Protein 3OIG (pdb70)

Sequence (260 aa):
MNFSLEGRNIVVMGVANKRSIAWGIARSLHEAGARLIFTYAGERLEKSVHELAGTLDRNDSIILPCDVTNDAEIETCFASIKEQVGVIHGIAHCIAFANKEELVGEYLNTNRDGFLLAHNISSYSLTAVVKAARPMMTEGGSIVTLTYLGGELVMPNYNVMGVAKASLDASVKYLAADLGKENIRVNSISAGPIRTLSAKGISDFNSILKDIEERAPLRRTTTPEEVGDTAAFLFSDMSRGITGENLHVDSGFHITARLE

CATH classification: 3.40.50.720

Structure (mmCIF, N/CA/C/O backbone):
data_3OIG
#
_entry.id   3OIG
#
_cell.length_a   69.126
_cell.length_b   80.004
_cell.length_c   88.077
_cell.angle_alpha   90.00
_cell.angle_beta   90.00
_cell.angle_gamma   90.00
#
_symmetry.space_group_name_H-M   'I 2 2 2'
#
loop_
_entity.id
_entity.type
_entity.pdbx_description
1 polymer 'Enoyl-[acyl-carrier-protein] reductase [NADH]'
2 non-polymer NICOTINAMIDE-ADENINE-DINUCLEOTIDE
3 non-polymer (2E)-N-[(1,2-dimethyl-1H-indol-3-yl)methyl]-N-methyl-3-(7-oxo-5,6,7,8-tetrahydro-1,8-naphthyridin-3-yl)prop-2-enamide
4 water water
#
loop_
_atom_site.group_PDB
_atom_site.id
_atom_site.type_symbol
_atom_site.label_atom_id
_atom_site.label_alt_id
_atom_site.label_comp_id
_atom_site.label_asym_id
_atom_site.label_entity_id
_atom_site.label_seq_id
_atom_site.pdbx_PDB_ins_code
_atom_site.Cartn_x
_atom_site.Cartn_y
_atom_site.Cartn_z
_atom_site.occupancy
_atom_site.B_iso_or_equiv
_atom_site.auth_seq_id
_atom_site.auth_comp_id
_atom_site.auth_asym_id
_atom_site.auth_atom_id
_atom_site.pdbx_PDB_model_num
ATOM 1 N N . MET A 1 1 ? 36.471 -29.664 118.478 1.00 23.00 1 MET A N 1
ATOM 2 C CA . MET A 1 1 ? 35.193 -30.458 118.148 1.00 20.60 1 MET A CA 1
ATOM 3 C C . MET A 1 1 ? 35.426 -31.893 118.583 1.00 18.06 1 MET A C 1
ATOM 4 O O . MET A 1 1 ? 36.579 -32.327 118.841 1.00 19.47 1 MET A O 1
ATOM 9 N N . ASN A 1 2 ? 34.323 -32.630 118.650 1.00 16.86 2 ASN A N 1
ATOM 10 C CA . ASN A 1 2 ? 34.321 -33.971 119.099 1.00 16.22 2 ASN A CA 1
ATOM 11 C C . ASN A 1 2 ? 33.258 -34.811 118.367 1.00 11.64 2 ASN A C 1
ATOM 12 O O . ASN A 1 2 ? 32.505 -34.289 117.522 1.00 12.35 2 ASN A O 1
ATOM 17 N N . PHE A 1 3 ? 33.296 -36.107 118.634 1.00 13.11 3 PHE A N 1
ATOM 18 C CA . PHE A 1 3 ? 32.418 -37.050 117.950 1.00 14.05 3 PHE A CA 1
ATOM 19 C C . PHE A 1 3 ? 31.042 -37.179 118.631 1.00 13.80 3 PHE A C 1
ATOM 20 O O . PHE A 1 3 ? 30.137 -37.923 118.110 1.00 14.37 3 PHE A O 1
ATOM 28 N N . SER A 1 4 ? 30.845 -36.555 119.763 1.00 10.91 4 SER A N 1
ATOM 29 C CA . SER A 1 4 ? 29.621 -36.778 120.499 1.00 10.58 4 SER A CA 1
ATOM 30 C C . SER A 1 4 ? 28.429 -36.225 119.727 1.00 9.77 4 SER A C 1
ATOM 31 O O . SER A 1 4 ? 28.423 -35.127 119.152 1.00 9.74 4 SER A O 1
ATOM 34 N N . LEU A 1 5 ? 27.344 -36.968 119.872 1.00 8.79 5 LEU A N 1
ATOM 35 C CA . LEU A 1 5 ? 26.023 -36.557 119.373 1.00 8.16 5 LEU A CA 1
ATOM 36 C C . LEU A 1 5 ? 25.051 -36.285 120.536 1.00 7.41 5 LEU A C 1
ATOM 37 O O . LEU A 1 5 ? 23.846 -36.128 120.285 1.00 7.90 5 LEU A O 1
ATOM 42 N N . GLU A 1 6 ? 25.588 -36.147 121.767 1.00 8.76 6 GLU A N 1
ATOM 43 C CA . GLU A 1 6 ? 24.719 -35.704 122.887 1.00 10.18 6 GLU A CA 1
ATOM 44 C C . GLU A 1 6 ? 24.047 -34.365 122.520 1.00 9.70 6 GLU A C 1
ATOM 45 O O . GLU A 1 6 ? 24.711 -33.436 122.049 1.00 10.64 6 GLU A O 1
ATOM 51 N N . GLY A 1 7 ? 22.754 -34.253 122.732 1.00 8.71 7 GLY A N 1
ATOM 52 C CA . GLY A 1 7 ? 21.995 -32.990 122.496 1.00 10.34 7 GLY A CA 1
ATOM 53 C C . GLY A 1 7 ? 21.621 -32.893 121.035 1.00 9.23 7 GLY A C 1
ATOM 54 O O . GLY A 1 7 ? 21.006 -31.935 120.671 1.00 12.40 7 GLY A O 1
ATOM 55 N N . ARG A 1 8 ? 21.899 -33.935 120.187 1.00 8.08 8 ARG A N 1
ATOM 56 C CA . ARG A 1 8 ? 21.489 -33.894 118.760 1.00 8.29 8 ARG A CA 1
ATOM 57 C C . ARG A 1 8 ? 20.259 -34.777 118.597 1.00 6.78 8 ARG A C 1
ATOM 58 O O . ARG A 1 8 ? 20.298 -35.942 118.961 1.00 8.76 8 ARG A O 1
ATOM 66 N N . ASN A 1 9 ? 19.211 -34.230 117.966 1.00 6.22 9 ASN A N 1
ATOM 67 C CA . ASN A 1 9 ? 18.008 -35.007 117.627 1.00 6.72 9 ASN A CA 1
ATOM 68 C C . ASN A 1 9 ? 18.160 -35.443 116.180 1.00 5.99 9 ASN A C 1
ATOM 69 O O . ASN A 1 9 ? 18.242 -34.573 115.288 1.00 6.86 9 ASN A O 1
ATOM 74 N N . ILE A 1 10 ? 18.162 -36.753 115.937 1.00 5.04 10 ILE A N 1
ATOM 75 C CA . ILE A 1 10 ? 18.411 -37.269 114.557 1.00 5.38 10 ILE A CA 1
ATOM 76 C C . ILE A 1 10 ? 17.256 -38.150 114.176 1.00 4.75 10 ILE A C 1
ATOM 77 O O . ILE A 1 10 ? 16.923 -39.116 114.937 1.00 5.99 10 ILE A O 1
ATOM 82 N N . VAL A 1 11 ? 16.686 -37.921 113.024 1.00 4.72 11 VAL A N 1
ATOM 83 C CA . VAL A 1 11 ? 15.608 -38.714 112.484 1.00 5.25 11 VAL A CA 1
ATOM 84 C C . VAL A 1 11 ? 16.181 -39.859 111.689 1.00 5.11 11 VAL A C 1
ATOM 85 O O . VAL A 1 11 ? 16.936 -39.600 110.716 1.00 6.67 11 VAL A O 1
ATOM 89 N N . VAL A 1 12 ? 15.845 -41.074 112.019 1.00 4.90 12 VAL A N 1
ATOM 90 C CA . VAL A 1 12 ? 16.357 -42.241 111.268 1.00 4.62 12 VAL A CA 1
ATOM 91 C C . VAL A 1 12 ? 15.158 -42.832 110.561 1.00 4.67 12 VAL A C 1
ATOM 92 O O . VAL A 1 12 ? 14.209 -43.362 111.195 1.00 5.16 12 VAL A O 1
ATOM 96 N N . MET A 1 13 ? 15.171 -42.801 109.256 1.00 4.52 13 MET A N 1
ATOM 97 C CA . MET A 1 13 ? 14.056 -43.192 108.380 1.00 4.08 13 MET A CA 1
ATOM 98 C C . MET A 1 13 ? 14.410 -44.499 107.745 1.00 4.86 13 MET A C 1
ATOM 99 O O . MET A 1 13 ? 15.424 -44.549 106.977 1.00 6.62 13 MET A O 1
ATOM 104 N N . GLY A 1 14 ? 13.595 -45.552 107.917 1.00 5.31 14 GLY A N 1
ATOM 105 C CA . GLY A 1 14 ? 13.815 -46.802 107.215 1.00 6.25 14 GLY A CA 1
ATOM 106 C C . GLY A 1 14 ? 14.250 -48.000 108.013 1.00 4.92 14 GLY A C 1
ATOM 107 O O . GLY A 1 14 ? 14.617 -49.025 107.373 1.00 6.24 14 GLY A O 1
ATOM 108 N N . VAL A 1 15 ? 14.128 -48.027 109.351 1.00 5.45 15 VAL A N 1
ATOM 109 C CA . VAL A 1 15 ? 14.244 -49.305 110.031 1.00 6.07 15 VAL A CA 1
ATOM 110 C C . VAL A 1 15 ? 13.037 -50.158 109.665 1.00 6.24 15 VAL A C 1
ATOM 111 O O . VAL A 1 15 ? 11.897 -49.683 109.764 1.00 7.68 15 VAL A O 1
ATOM 115 N N . ALA A 1 16 ? 13.305 -51.391 109.275 1.00 7.64 16 ALA A N 1
ATOM 116 C CA . ALA A 1 16 ? 12.210 -52.407 109.059 1.00 6.73 16 ALA A CA 1
ATOM 117 C C . ALA A 1 16 ? 12.465 -53.546 110.019 1.00 7.00 16 ALA A C 1
ATOM 118 O O . ALA A 1 16 ? 11.470 -54.090 110.567 1.00 9.14 16 ALA A O 1
ATOM 120 N N . ASN A 1 17 ? 13.676 -54.039 110.197 1.00 6.87 17 ASN A N 1
ATOM 121 C CA . ASN A 1 17 ? 13.938 -55.124 111.195 1.00 8.14 17 ASN A CA 1
ATOM 122 C C . ASN A 1 17 ? 15.351 -54.978 111.652 1.00 8.01 17 ASN A C 1
ATOM 123 O O . ASN A 1 17 ? 16.053 -53.997 111.278 1.00 7.25 17 ASN A O 1
ATOM 128 N N . LYS A 1 18 ? 15.856 -55.926 112.409 1.00 7.78 18 LYS A N 1
ATOM 129 C CA . LYS A 1 18 ? 17.176 -55.716 112.989 1.00 7.73 18 LYS A CA 1
ATOM 130 C C . LYS A 1 18 ? 18.318 -55.869 111.897 1.00 6.73 18 LYS A C 1
ATOM 131 O O . LYS A 1 18 ? 19.480 -55.598 112.242 1.00 7.84 18 LYS A O 1
ATOM 137 N N . ARG A 1 19 ? 17.977 -56.339 110.721 1.00 6.69 19 ARG A N 1
ATOM 138 C CA . ARG A 1 19 ? 18.995 -56.427 109.654 1.00 7.33 19 ARG A CA 1
ATOM 139 C C . ARG A 1 19 ? 19.048 -55.124 108.867 1.00 7.47 19 ARG A C 1
ATOM 140 O O . ARG A 1 19 ? 20.034 -54.988 108.060 1.00 7.85 19 ARG A O 1
ATOM 148 N N . SER A 1 20 ? 18.127 -54.203 109.024 1.00 8.55 20 SER A N 1
ATOM 149 C CA . SER A 1 20 ? 18.136 -52.948 108.251 1.00 6.32 20 SER A CA 1
ATOM 150 C C . SER A 1 20 ? 19.406 -52.201 108.473 1.00 5.39 20 SER A C 1
ATOM 151 O O . SER A 1 20 ? 19.890 -52.039 109.585 1.00 5.83 20 SER A O 1
ATOM 154 N N . ILE A 1 21 ? 19.922 -51.609 107.374 1.00 5.20 21 ILE A N 1
ATOM 155 C CA . ILE A 1 21 ? 21.073 -50.732 107.555 1.00 5.80 21 ILE A CA 1
ATOM 156 C C . ILE A 1 21 ? 20.733 -49.581 108.505 1.00 5.70 21 ILE A C 1
ATOM 157 O O . ILE A 1 21 ? 21.593 -49.157 109.313 1.00 5.57 21 ILE A O 1
ATOM 162 N N . ALA A 1 22 ? 19.496 -49.061 108.424 1.00 5.32 22 ALA A N 1
ATOM 163 C CA . ALA A 1 22 ? 19.087 -48.006 109.329 1.00 6.25 22 ALA A CA 1
ATOM 164 C C . ALA A 1 22 ? 19.196 -48.394 110.808 1.00 5.57 22 ALA A C 1
ATOM 165 O O . ALA A 1 22 ? 19.381 -47.538 111.636 1.00 5.05 22 ALA A O 1
ATOM 167 N N . TRP A 1 23 ? 19.031 -49.689 111.114 1.00 4.80 23 TRP A N 1
ATOM 168 C CA . TRP A 1 23 ? 19.176 -50.145 112.507 1.00 5.73 23 TRP A CA 1
ATOM 169 C C . TRP A 1 23 ? 20.650 -50.127 112.917 1.00 5.20 23 TRP A C 1
ATOM 170 O O . TRP A 1 23 ? 20.977 -49.757 114.063 1.00 5.91 23 TRP A O 1
ATOM 181 N N . GLY A 1 24 ? 21.573 -50.423 112.008 1.00 5.68 24 GLY A N 1
ATOM 182 C CA . GLY A 1 24 ? 23.016 -50.270 112.284 1.00 6.40 24 GLY A CA 1
ATOM 183 C C . GLY A 1 24 ? 23.328 -48.787 112.578 1.00 5.92 24 GLY A C 1
ATOM 184 O O . GLY A 1 24 ? 24.031 -48.461 113.506 1.00 5.93 24 GLY A O 1
ATOM 185 N N . ILE A 1 25 ? 22.771 -47.900 111.724 1.00 5.53 25 ILE A N 1
ATOM 186 C CA . ILE A 1 25 ? 22.961 -46.459 111.948 1.00 5.44 25 ILE A CA 1
ATOM 187 C C . ILE A 1 25 ? 22.375 -46.042 113.285 1.00 5.06 25 ILE A C 1
ATOM 188 O O . ILE A 1 25 ? 23.067 -45.368 114.062 1.00 5.68 25 ILE A O 1
ATOM 193 N N . ALA A 1 26 ? 21.140 -46.455 113.579 1.00 5.58 26 ALA A N 1
ATOM 194 C CA . ALA A 1 26 ? 20.534 -46.016 114.876 1.00 5.31 26 ALA A CA 1
ATOM 195 C C . ALA A 1 26 ? 21.376 -46.467 116.018 1.00 4.54 26 ALA A C 1
ATOM 196 O O . ALA A 1 26 ? 21.581 -45.671 116.972 1.00 5.84 26 ALA A O 1
ATOM 198 N N . ARG A 1 27 ? 21.898 -47.696 116.044 1.00 5.45 27 ARG A N 1
ATOM 199 C CA . ARG A 1 27 ? 22.719 -48.120 117.134 1.00 5.58 27 ARG A CA 1
ATOM 200 C C . ARG A 1 27 ? 23.928 -47.273 117.315 1.00 5.75 27 ARG A C 1
ATOM 201 O O . ARG A 1 27 ? 24.287 -46.923 118.439 1.00 7.10 27 ARG A O 1
ATOM 209 N N . SER A 1 28 ? 24.665 -46.990 116.219 1.00 5.66 28 S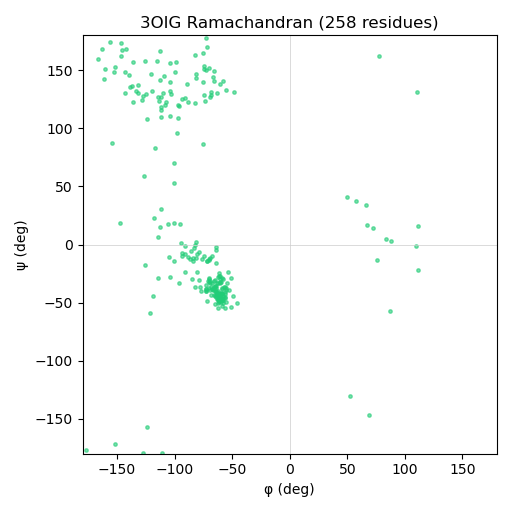ER A N 1
ATOM 210 C CA . SER A 1 28 ? 25.842 -46.176 116.333 1.00 6.22 28 SER A CA 1
ATOM 211 C C . SER A 1 28 ? 25.514 -44.786 116.823 1.00 6.03 28 SER A C 1
ATOM 212 O O . SER A 1 28 ? 26.239 -44.193 117.638 1.00 6.48 28 SER A O 1
ATOM 215 N N . LEU A 1 29 ? 24.447 -44.180 116.298 1.00 5.51 29 LEU A N 1
ATOM 216 C CA . LEU A 1 29 ? 24.105 -42.834 116.739 1.00 5.27 29 LEU A CA 1
ATOM 217 C C . LEU A 1 29 ? 23.677 -42.795 118.178 1.00 6.21 29 LEU A C 1
ATOM 218 O O . LEU A 1 29 ? 24.086 -41.850 118.911 1.00 6.68 29 LEU A O 1
ATOM 223 N N . HIS A 1 30 ? 22.922 -43.808 118.624 1.00 7.61 30 HIS A N 1
ATOM 224 C CA . HIS A 1 30 ? 22.515 -43.832 120.029 1.00 7.74 30 HIS A CA 1
ATOM 225 C C . HIS A 1 30 ? 23.762 -43.974 120.880 1.00 8.22 30 HIS A C 1
ATOM 226 O O . HIS A 1 30 ? 23.868 -43.327 121.970 1.00 8.19 30 HIS A O 1
ATOM 233 N N . GLU A 1 31 ? 24.746 -44.784 120.525 1.00 8.35 31 GLU A N 1
ATOM 234 C CA . GLU A 1 31 ? 25.929 -44.984 121.320 1.00 9.13 31 GLU A CA 1
ATOM 235 C C . GLU A 1 31 ? 26.708 -43.706 121.386 1.00 9.59 31 GLU A C 1
ATOM 236 O O . GLU A 1 31 ? 27.307 -43.427 122.454 1.00 12.07 31 GLU A O 1
ATOM 242 N N . ALA A 1 32 ? 26.655 -42.872 120.388 1.00 8.46 32 ALA A N 1
ATOM 243 C CA . ALA A 1 32 ? 27.316 -41.580 120.378 1.00 8.98 32 ALA A CA 1
ATOM 244 C C . ALA A 1 32 ? 26.573 -40.544 121.152 1.00 7.66 32 ALA A C 1
ATOM 245 O O . ALA A 1 32 ? 27.100 -39.397 121.308 1.00 8.82 32 ALA A O 1
ATOM 247 N N . GLY A 1 33 ? 25.364 -40.839 121.639 1.00 8.77 33 GLY A N 1
ATOM 248 C CA . GLY A 1 33 ? 24.605 -39.907 122.503 1.00 8.26 33 GLY A CA 1
ATOM 249 C C . GLY A 1 33 ? 23.381 -39.286 121.835 1.00 8.94 33 GLY A C 1
ATOM 250 O O . GLY A 1 33 ? 22.694 -38.485 122.480 1.00 8.28 33 GLY A O 1
ATOM 251 N N . ALA A 1 34 ? 23.084 -39.569 120.554 1.00 7.02 34 ALA A N 1
ATOM 252 C CA . ALA A 1 34 ? 21.965 -38.853 119.885 1.00 7.39 34 ALA A CA 1
ATOM 253 C C . ALA A 1 34 ? 20.659 -39.314 120.487 1.00 7.31 34 ALA A C 1
ATOM 254 O O . ALA A 1 34 ? 20.508 -40.461 120.902 1.00 8.88 34 ALA A O 1
ATOM 256 N N . ARG A 1 35 ? 19.680 -38.401 120.439 1.00 6.84 35 ARG A N 1
ATOM 257 C CA . ARG A 1 35 ? 18.262 -38.766 120.641 1.00 7.23 35 ARG A CA 1
ATOM 258 C C . ARG A 1 35 ? 17.642 -39.082 119.308 1.00 6.93 35 ARG A C 1
ATOM 259 O O . ARG A 1 35 ? 17.758 -38.263 118.352 1.00 7.59 35 ARG A O 1
ATOM 267 N N . LEU A 1 36 ? 17.037 -40.238 119.166 1.00 6.12 36 LEU A N 1
ATOM 268 C CA . LEU A 1 36 ? 16.551 -40.688 117.890 1.00 6.59 36 LEU A CA 1
ATOM 269 C C . LEU A 1 36 ? 15.046 -40.587 117.697 1.00 6.37 36 LEU A C 1
ATOM 270 O O . LEU A 1 36 ? 14.234 -40.901 118.629 1.00 7.51 36 LEU A O 1
ATOM 275 N N . ILE A 1 37 ? 14.658 -40.185 116.512 1.00 5.39 37 ILE A N 1
ATOM 276 C CA . ILE A 1 37 ? 13.299 -40.253 116.037 1.00 6.36 37 ILE A CA 1
ATOM 277 C C . ILE A 1 37 ? 13.231 -41.266 114.931 1.00 6.16 37 ILE A C 1
ATOM 278 O O . ILE A 1 37 ? 13.854 -41.001 113.861 1.00 7.29 37 ILE A O 1
ATOM 283 N N . PHE A 1 38 ? 12.628 -42.363 115.145 1.00 5.42 38 PHE A N 1
ATOM 284 C CA . PHE A 1 38 ? 12.499 -43.399 114.086 1.00 5.90 38 PHE A CA 1
ATOM 285 C C . PHE A 1 38 ? 11.233 -43.165 113.275 1.00 6.03 38 PHE A C 1
ATOM 286 O O . PHE A 1 38 ? 10.146 -43.009 113.900 1.00 6.90 38 PHE A O 1
ATOM 294 N N . THR A 1 39 ? 11.335 -43.319 111.962 1.00 5.00 39 THR A N 1
ATOM 295 C CA . THR A 1 39 ? 10.123 -43.332 111.138 1.00 6.06 39 THR A CA 1
ATOM 296 C C . THR A 1 39 ? 10.014 -44.609 110.406 1.00 6.23 39 THR A C 1
ATOM 297 O O . THR A 1 39 ? 11.049 -45.201 109.990 1.00 7.29 39 THR A O 1
ATOM 301 N N . TYR A 1 40 ? 8.800 -45.052 110.207 1.00 6.95 40 TYR A N 1
ATOM 302 C CA . TYR A 1 40 ? 8.540 -46.383 109.575 1.00 7.50 40 TYR A CA 1
ATOM 303 C C . TYR A 1 40 ? 7.451 -46.278 108.558 1.00 7.35 40 TYR A C 1
ATOM 304 O O . TYR A 1 40 ? 6.606 -45.358 108.596 1.00 7.95 40 TYR A O 1
ATOM 313 N N . ALA A 1 41 ? 7.437 -47.230 107.618 1.00 9.28 41 ALA A N 1
ATOM 314 C CA . ALA A 1 41 ? 6.354 -47.184 106.597 1.00 10.04 41 ALA A CA 1
ATOM 315 C C . ALA A 1 41 ? 5.428 -48.400 106.844 1.00 13.72 41 ALA A C 1
ATOM 316 O O . ALA A 1 41 ? 5.870 -49.549 106.702 1.00 18.23 41 ALA A O 1
ATOM 318 N N . GLY A 1 42 ? 4.231 -48.197 107.139 1.00 14.03 42 GLY A N 1
ATOM 319 C CA . GLY A 1 42 ? 3.280 -49.279 107.073 1.00 14.33 42 GLY A CA 1
ATOM 320 C C . GLY A 1 42 ? 2.968 -49.526 108.514 1.00 13.34 42 GLY A C 1
ATOM 321 O O . GLY A 1 42 ? 3.851 -49.735 109.401 1.00 11.62 42 GLY A O 1
ATOM 322 N N . GLU A 1 43 ? 1.670 -49.607 108.783 1.00 13.19 43 GLU A N 1
ATOM 323 C CA . GLU A 1 43 ? 1.259 -49.850 110.149 1.00 13.17 43 GLU A CA 1
ATOM 324 C C . GLU A 1 43 ? 1.789 -51.173 110.712 1.00 13.07 43 GLU A C 1
ATOM 325 O O . GLU A 1 43 ? 2.013 -51.192 111.960 1.00 14.65 43 GLU A O 1
ATOM 331 N N . ARG A 1 44 ? 2.055 -52.169 109.923 1.00 15.03 44 ARG A N 1
ATOM 332 C CA . ARG A 1 44 ? 2.589 -53.389 110.530 1.00 17.13 44 ARG A CA 1
ATOM 333 C C . ARG A 1 44 ? 3.965 -53.308 111.014 1.00 16.27 44 ARG A C 1
ATOM 334 O O . ARG A 1 44 ? 4.420 -54.234 111.691 1.00 18.44 44 ARG A O 1
ATOM 342 N N . LEU A 1 45 ? 4.686 -52.279 110.618 1.00 11.75 45 LEU A N 1
ATOM 343 C CA . LEU A 1 45 ? 6.053 -52.104 111.195 1.00 11.78 45 LEU A CA 1
ATOM 344 C C . LEU A 1 45 ? 6.075 -51.360 112.466 1.00 11.61 45 LEU A C 1
ATOM 345 O O . LEU A 1 45 ? 7.125 -51.317 113.104 1.00 12.48 45 LEU A O 1
ATOM 350 N N . GLU A 1 46 ? 4.996 -50.700 112.863 1.00 10.35 46 GLU A N 1
ATOM 351 C CA . GLU A 1 46 ? 5.008 -49.900 114.057 1.00 12.10 46 GLU A CA 1
ATOM 352 C C . GLU A 1 46 ? 5.534 -50.599 115.316 1.00 11.95 46 GLU A C 1
ATOM 353 O O . GLU A 1 46 ? 6.435 -50.163 116.027 1.00 11.82 46 GLU A O 1
ATOM 359 N N . LYS A 1 47 ? 4.938 -51.748 115.618 1.00 12.51 47 LYS A N 1
ATOM 360 C CA . LYS A 1 47 ? 5.348 -52.489 116.818 1.00 12.65 47 LYS A CA 1
ATOM 361 C C . LYS A 1 47 ? 6.729 -53.045 116.750 1.00 13.11 47 LYS A C 1
ATOM 362 O O . LYS A 1 47 ? 7.398 -52.970 117.796 1.00 13.49 47 LYS A O 1
ATOM 368 N N . SER A 1 48 ? 7.158 -53.420 115.619 1.00 13.31 48 SER A N 1
ATOM 369 C CA . SER A 1 48 ? 8.526 -53.908 115.290 1.00 15.50 48 SER A CA 1
ATOM 370 C C . SER A 1 48 ? 9.556 -52.908 115.665 1.00 14.71 48 SER A C 1
ATOM 371 O O . SER A 1 48 ? 10.539 -53.179 116.372 1.00 12.43 48 SER A O 1
ATOM 374 N N . VAL A 1 49 ? 9.359 -51.717 115.151 1.00 12.38 49 VAL A N 1
ATOM 375 C CA . VAL A 1 49 ? 10.312 -50.675 115.308 1.00 10.70 49 VAL A CA 1
ATOM 376 C C . VAL A 1 49 ? 10.270 -50.188 116.730 1.00 9.38 49 VAL A C 1
ATOM 377 O O . VAL A 1 49 ? 11.305 -49.897 117.306 1.00 10.15 49 VAL A O 1
ATOM 381 N N . HIS A 1 50 ? 9.058 -50.063 117.371 1.00 9.36 50 HIS A N 1
ATOM 382 C CA . HIS A 1 50 ? 8.989 -49.703 118.753 1.00 11.26 50 HIS A CA 1
ATOM 383 C C . HIS A 1 50 ? 9.789 -50.675 119.575 1.00 10.81 50 HIS A C 1
ATOM 384 O O . HIS A 1 50 ? 10.559 -50.312 120.515 1.00 12.02 50 HIS A O 1
ATOM 391 N N . GLU A 1 51 ? 9.639 -51.999 119.345 1.00 10.91 51 GLU A N 1
ATOM 392 C CA . GLU A 1 51 ? 10.345 -52.971 120.133 1.00 9.96 51 GLU A CA 1
ATOM 393 C C . GLU A 1 51 ? 11.892 -52.843 119.981 1.00 9.34 51 GLU A C 1
ATOM 394 O O . GLU A 1 51 ? 12.664 -52.929 120.941 1.00 10.47 51 GLU A O 1
ATOM 400 N N . LEU A 1 52 ? 12.330 -52.737 118.710 1.00 9.37 52 LEU A N 1
ATOM 401 C CA . LEU A 1 52 ? 13.808 -52.595 118.488 1.00 9.50 52 LEU A CA 1
ATOM 402 C C . LEU A 1 52 ? 14.356 -51.363 119.172 1.00 7.77 52 LEU A C 1
ATOM 403 O O . LEU A 1 52 ? 15.295 -51.469 119.891 1.00 9.09 52 LEU A O 1
ATOM 408 N N . ALA A 1 53 ? 13.612 -50.270 119.079 1.00 8.98 53 ALA A N 1
ATOM 409 C CA . ALA A 1 53 ? 14.064 -49.021 119.760 1.00 10.58 53 ALA A CA 1
ATOM 410 C C . ALA A 1 53 ? 14.121 -49.219 121.255 1.00 13.07 53 ALA A C 1
ATOM 411 O O . ALA A 1 53 ? 14.947 -48.632 122.000 1.00 12.67 53 ALA A O 1
ATOM 413 N N . GLY A 1 54 ? 13.231 -50.040 121.787 1.00 11.55 54 GLY A N 1
ATOM 414 C CA . GLY A 1 54 ? 13.176 -50.298 123.206 1.00 13.97 54 GLY A CA 1
ATOM 415 C C . GLY A 1 54 ? 14.358 -51.083 123.696 1.00 12.85 54 GLY A C 1
ATOM 416 O O . GLY A 1 54 ? 14.576 -51.154 124.952 1.00 16.49 54 GLY A O 1
ATOM 417 N N . THR A 1 55 ? 15.194 -51.666 122.818 1.00 11.24 55 THR A N 1
ATOM 418 C CA . THR A 1 55 ? 16.411 -52.347 123.246 1.00 12.55 55 THR A CA 1
ATOM 419 C C . THR A 1 55 ? 17.535 -51.331 123.490 1.00 12.00 55 THR A C 1
ATOM 420 O O . THR A 1 55 ? 18.622 -51.720 123.953 1.00 13.83 55 THR A O 1
ATOM 424 N N . LEU A 1 56 ? 17.374 -50.085 123.086 1.00 12.00 56 LEU A N 1
ATOM 425 C CA . LEU A 1 56 ? 18.394 -49.079 123.325 1.00 12.49 56 LEU A CA 1
ATOM 426 C C . LEU A 1 56 ? 18.384 -48.657 124.782 1.00 18.75 56 LEU A C 1
ATOM 427 O O . LEU A 1 56 ? 17.377 -48.701 125.471 1.00 20.62 56 LEU A O 1
ATOM 432 N N . ASP A 1 57 ? 19.549 -48.209 125.218 1.00 22.38 57 ASP A N 1
ATOM 433 C CA . ASP A 1 57 ? 19.765 -48.168 126.643 1.00 27.77 57 ASP A CA 1
ATOM 434 C C . ASP A 1 57 ? 19.188 -46.906 127.210 1.00 26.76 57 ASP A C 1
ATOM 435 O O . ASP A 1 57 ? 19.103 -46.779 128.420 1.00 29.27 57 ASP A O 1
ATOM 440 N N . ARG A 1 58 ? 18.850 -45.912 126.367 1.00 24.67 58 ARG A N 1
ATOM 441 C CA . ARG A 1 58 ? 17.979 -44.830 126.884 1.00 23.81 58 ARG A CA 1
ATOM 442 C C . ARG A 1 58 ? 16.616 -44.942 126.260 1.00 25.68 58 ARG A C 1
ATOM 443 O O . ARG A 1 58 ? 16.520 -45.251 125.055 1.00 25.36 58 ARG A O 1
ATOM 451 N N . ASN A 1 59 ? 15.597 -44.601 127.035 1.00 25.88 59 ASN A N 1
ATOM 452 C CA . ASN A 1 59 ? 14.222 -44.765 126.562 1.00 27.23 59 ASN A CA 1
ATOM 453 C C . ASN A 1 59 ? 13.672 -43.410 126.093 1.00 26.65 59 ASN A C 1
ATOM 454 O O . ASN A 1 59 ? 12.635 -42.897 126.531 1.00 27.28 59 ASN A O 1
ATOM 459 N N . ASP A 1 60 ? 14.435 -42.777 125.195 1.00 21.17 60 ASP A N 1
ATOM 460 C CA . ASP A 1 60 ? 14.094 -41.406 124.833 1.00 19.81 60 ASP A CA 1
ATOM 461 C C . ASP A 1 60 ? 13.668 -41.304 123.355 1.00 14.27 60 ASP A C 1
ATOM 462 O O . ASP A 1 60 ? 13.489 -40.214 122.826 1.00 15.59 60 ASP A O 1
ATOM 467 N N . SER A 1 61 ? 13.560 -42.444 122.735 1.00 11.92 61 SER A N 1
ATOM 468 C CA . SER A 1 61 ? 13.247 -42.460 121.285 1.00 9.55 61 SER A CA 1
ATOM 469 C C . SER A 1 61 ? 11.868 -42.107 121.016 1.00 9.44 61 SER A C 1
ATOM 470 O O . SER A 1 61 ? 10.932 -42.366 121.848 1.00 11.20 61 SER A O 1
ATOM 473 N N . ILE A 1 62 ? 11.582 -41.514 119.866 1.00 8.33 62 ILE A N 1
ATOM 474 C CA . ILE A 1 62 ? 10.236 -41.228 119.344 1.00 7.33 62 ILE A CA 1
ATOM 475 C C . ILE A 1 62 ? 10.055 -42.088 118.144 1.00 7.20 62 ILE A C 1
ATOM 476 O O . ILE A 1 62 ? 11.013 -42.240 117.351 1.00 7.71 62 ILE A O 1
ATOM 481 N N . ILE A 1 63 ? 8.869 -42.648 117.927 1.00 7.38 63 ILE A N 1
ATOM 482 C CA . ILE A 1 63 ? 8.638 -43.522 116.786 1.00 8.65 63 ILE A CA 1
ATOM 483 C C . ILE A 1 63 ? 7.414 -43.040 116.044 1.00 8.27 63 ILE A C 1
ATOM 484 O O . ILE A 1 63 ? 6.314 -42.973 116.667 1.00 11.26 63 ILE A O 1
ATOM 489 N N . LEU A 1 64 ? 7.456 -42.756 114.788 1.00 6.87 64 LEU A N 1
ATOM 490 C CA . LEU A 1 64 ? 6.356 -42.076 114.035 1.00 7.06 64 LEU A CA 1
ATOM 491 C C . LEU A 1 64 ? 6.217 -42.711 112.678 1.00 6.83 64 LEU A C 1
ATOM 492 O O . LEU A 1 64 ? 7.239 -43.098 112.032 1.00 6.66 64 LEU A O 1
ATOM 497 N N . PRO A 1 65 ? 5.000 -42.808 112.125 1.00 6.77 65 PRO A N 1
ATOM 498 C CA . PRO A 1 65 ? 4.834 -43.271 110.738 1.00 7.60 65 PRO A CA 1
ATOM 499 C C . PRO A 1 65 ? 5.217 -42.213 109.717 1.00 7.55 65 PRO A C 1
ATOM 500 O O . PRO A 1 65 ? 4.896 -41.050 109.897 1.00 7.50 65 PRO A O 1
ATOM 504 N N . CYS A 1 66 ? 5.891 -42.661 108.643 1.00 6.50 66 CYS A N 1
ATOM 505 C CA . CYS A 1 66 ? 6.172 -41.728 107.525 1.00 7.10 66 CYS A CA 1
ATOM 506 C C . CYS A 1 66 ? 6.337 -42.475 106.261 1.00 6.70 66 CYS A C 1
ATOM 507 O O . CYS A 1 66 ? 7.462 -42.793 105.825 1.00 8.69 66 CYS A O 1
ATOM 510 N N . ASP A 1 67 ? 5.257 -42.737 105.543 1.00 7.39 67 ASP A N 1
ATOM 511 C CA . ASP A 1 67 ? 5.311 -43.171 104.200 1.00 6.48 67 ASP A CA 1
ATOM 512 C C . ASP A 1 67 ? 5.657 -42.057 103.291 1.00 7.23 67 ASP A C 1
ATOM 513 O O . ASP A 1 67 ? 5.157 -40.971 103.451 1.00 12.23 67 ASP A O 1
ATOM 518 N N . VAL A 1 68 ? 6.621 -42.197 102.438 1.00 8.36 68 VAL A N 1
ATOM 519 C CA . VAL A 1 68 ? 7.088 -41.087 101.568 1.00 8.35 68 VAL A CA 1
ATOM 520 C C . VAL A 1 68 ? 6.460 -41.119 100.247 1.00 8.35 68 VAL A C 1
ATOM 521 O O . VAL A 1 68 ? 6.960 -40.332 99.382 1.00 13.89 68 VAL A O 1
ATOM 525 N N . THR A 1 69 ? 5.388 -41.760 99.928 1.00 9.31 69 THR A N 1
ATOM 526 C CA . THR A 1 69 ? 4.724 -41.848 98.600 1.00 11.77 69 THR A CA 1
ATOM 527 C C . THR A 1 69 ? 4.224 -40.520 98.019 1.00 14.20 69 THR A C 1
ATOM 528 O O . THR A 1 69 ? 4.432 -40.137 96.873 1.00 15.88 69 THR A O 1
ATOM 532 N N . ASN A 1 70 ? 3.511 -39.823 98.851 1.00 10.91 70 ASN A N 1
ATOM 533 C CA . ASN A 1 70 ? 3.305 -38.377 98.599 1.00 13.50 70 ASN A CA 1
ATOM 534 C C . ASN A 1 70 ? 3.755 -37.519 99.805 1.00 12.10 70 ASN A C 1
ATOM 535 O O . ASN A 1 70 ? 4.505 -38.024 100.630 1.00 13.18 70 ASN A O 1
ATOM 540 N N . ASP A 1 71 ? 3.242 -36.290 99.976 1.00 13.89 71 ASP A N 1
ATOM 541 C CA . ASP A 1 71 ? 3.689 -35.350 101.032 1.00 10.98 71 ASP A CA 1
ATOM 542 C C . ASP A 1 71 ? 2.939 -35.370 102.279 1.00 10.77 71 ASP A C 1
ATOM 543 O O . ASP A 1 71 ? 3.341 -34.674 103.248 1.00 8.79 71 ASP A O 1
ATOM 548 N N . ALA A 1 72 ? 1.840 -36.122 102.284 1.00 12.45 72 ALA A N 1
ATOM 549 C CA . ALA A 1 72 ? 0.897 -35.923 103.382 1.00 11.58 72 ALA A CA 1
ATOM 550 C C . ALA A 1 72 ? 1.361 -36.447 104.806 1.00 8.43 72 ALA A C 1
ATOM 551 O O . ALA A 1 72 ? 1.373 -35.689 105.750 1.00 11.66 72 ALA A O 1
ATOM 553 N N . GLU A 1 73 ? 1.799 -37.616 104.746 1.00 12.22 73 GLU A N 1
ATOM 554 C CA . GLU A 1 73 ? 2.358 -38.232 105.969 1.00 10.33 73 GLU A CA 1
ATOM 555 C C . GLU A 1 73 ? 3.629 -37.548 106.353 1.00 8.94 73 GLU A C 1
ATOM 556 O O . GLU A 1 73 ? 3.921 -37.448 107.526 1.00 8.57 73 GLU A O 1
ATOM 562 N N . ILE A 1 74 ? 4.401 -37.147 105.350 1.00 7.54 74 ILE A N 1
ATOM 563 C CA . ILE A 1 74 ? 5.655 -36.397 105.629 1.00 6.17 74 ILE A CA 1
ATOM 564 C C . ILE A 1 74 ? 5.346 -35.193 106.444 1.00 7.22 74 ILE A C 1
ATOM 565 O O . ILE A 1 74 ? 5.966 -34.896 107.481 1.00 6.65 74 ILE A O 1
ATOM 570 N N . GLU A 1 75 ? 4.333 -34.387 106.004 1.00 7.56 75 GLU A N 1
ATOM 571 C CA . GLU A 1 75 ? 3.948 -33.209 106.737 1.00 8.88 75 GLU A CA 1
ATOM 572 C C . GLU A 1 75 ? 3.463 -33.540 108.166 1.00 7.75 75 GLU A C 1
ATOM 573 O O . GLU A 1 75 ? 3.886 -32.867 109.125 1.00 8.30 75 GLU A O 1
ATOM 579 N N . THR A 1 76 ? 2.653 -34.552 108.323 1.00 7.98 76 THR A N 1
ATOM 580 C CA . THR A 1 76 ? 2.125 -34.989 109.649 1.00 7.91 76 THR A CA 1
ATOM 581 C C . THR A 1 76 ? 3.362 -35.321 110.533 1.00 7.78 76 THR A C 1
ATOM 582 O O . THR A 1 76 ? 3.476 -34.877 111.672 1.00 7.94 76 THR A O 1
ATOM 586 N N . CYS A 1 77 ? 4.230 -36.171 110.001 1.00 6.89 77 CYS A N 1
ATOM 587 C CA . CYS A 1 77 ? 5.351 -36.680 110.767 1.00 6.60 77 CYS A CA 1
ATOM 588 C C . CYS A 1 77 ? 6.261 -35.550 111.248 1.00 5.38 77 CYS A C 1
ATOM 589 O O . CYS A 1 77 ? 6.585 -35.446 112.442 1.00 6.87 77 CYS A O 1
ATOM 592 N N . PHE A 1 78 ? 6.629 -34.696 110.354 1.00 6.06 78 PHE A N 1
ATOM 593 C CA . PHE A 1 78 ? 7.577 -33.606 110.692 1.00 7.23 78 PHE A CA 1
ATOM 594 C C . PHE A 1 78 ? 6.888 -32.578 111.604 1.00 8.09 78 PHE A C 1
ATOM 595 O O . PHE A 1 78 ? 7.600 -31.948 112.418 1.00 7.96 78 PHE A O 1
ATOM 603 N N . ALA A 1 79 ? 5.566 -32.408 111.486 1.00 9.29 79 ALA A N 1
ATOM 604 C CA . ALA A 1 79 ? 4.858 -31.543 112.435 1.00 10.92 79 ALA A CA 1
ATOM 605 C C . ALA A 1 79 ? 4.958 -32.142 113.824 1.00 10.85 79 ALA A C 1
ATOM 606 O O . ALA A 1 79 ? 5.161 -31.383 114.801 1.00 11.83 79 ALA A O 1
ATOM 608 N N . SER A 1 80 ? 4.779 -33.425 113.971 1.00 8.28 80 SER A N 1
ATOM 609 C CA . SER A 1 80 ? 4.910 -34.080 115.283 1.00 9.31 80 SER A CA 1
ATOM 610 C C . SER A 1 80 ? 6.327 -33.832 115.805 1.00 9.05 80 SER A C 1
ATOM 611 O O . SER A 1 80 ? 6.525 -33.602 116.974 1.00 11.10 80 SER A O 1
ATOM 614 N N . ILE A 1 81 ? 7.343 -34.063 114.933 1.00 8.06 81 ILE A N 1
ATOM 615 C CA . ILE A 1 81 ? 8.712 -33.907 115.380 1.00 8.56 81 ILE A CA 1
ATOM 616 C C . ILE A 1 81 ? 8.959 -32.456 115.877 1.00 9.04 81 ILE A C 1
ATOM 617 O O . ILE A 1 81 ? 9.588 -32.188 116.937 1.00 9.68 81 ILE A O 1
ATOM 622 N N . LYS A 1 82 ? 8.503 -31.494 115.083 1.00 9.39 82 LYS A N 1
ATOM 623 C CA . LYS A 1 82 ? 8.649 -30.068 115.473 1.00 11.26 82 LYS A CA 1
ATOM 624 C C . LYS A 1 82 ? 8.021 -29.783 116.855 1.00 12.04 82 LYS A C 1
ATOM 625 O O . LYS A 1 82 ? 8.686 -29.124 117.701 1.00 14.37 82 LYS A O 1
ATOM 631 N N . GLU A 1 83 ? 6.847 -30.333 117.129 1.00 11.33 83 GLU A N 1
ATOM 632 C CA . GLU A 1 83 ? 6.213 -30.078 118.421 1.00 15.39 83 GLU A CA 1
ATOM 633 C C . GLU A 1 83 ? 6.943 -30.833 119.535 1.00 14.07 83 GLU A C 1
ATOM 634 O O . GLU A 1 83 ? 7.045 -30.299 120.665 1.00 15.00 83 GLU A O 1
ATOM 640 N N . GLN A 1 84 ? 7.408 -32.058 119.283 1.00 11.97 84 GLN A N 1
ATOM 641 C CA . GLN A 1 84 ? 7.988 -32.897 120.340 1.00 11.43 84 GLN A CA 1
ATOM 642 C C . GLN A 1 84 ? 9.412 -32.522 120.723 1.00 10.49 84 GLN A C 1
ATOM 643 O O . GLN A 1 84 ? 9.801 -32.676 121.862 1.00 11.29 84 GLN A O 1
ATOM 649 N N . VAL A 1 85 ? 10.189 -32.113 119.730 1.00 10.47 85 VAL A N 1
ATOM 650 C CA . VAL A 1 85 ? 11.605 -31.842 119.976 1.00 11.86 85 VAL A CA 1
ATOM 651 C C . VAL A 1 85 ? 12.083 -30.470 119.568 1.00 10.23 85 VAL A C 1
ATOM 652 O O . VAL A 1 85 ? 13.201 -30.060 119.980 1.00 10.87 85 VAL A O 1
ATOM 656 N N . GLY A 1 86 ? 11.343 -29.767 118.727 1.00 9.96 86 GLY A N 1
ATOM 657 C CA . GLY A 1 86 ? 11.712 -28.394 118.399 1.00 11.76 86 GLY A CA 1
ATOM 658 C C . GLY A 1 86 ? 12.701 -28.274 117.238 1.00 12.67 86 GLY A C 1
ATOM 659 O O . GLY A 1 86 ? 12.453 -27.523 116.309 1.00 16.69 86 GLY A O 1
ATOM 660 N N . VAL A 1 87 ? 13.839 -28.904 117.359 1.00 9.85 87 VAL A N 1
ATOM 661 C CA . VAL A 1 87 ? 14.903 -28.696 116.377 1.00 8.67 87 VAL A CA 1
ATOM 662 C C . VAL A 1 87 ? 15.407 -30.113 115.967 1.00 7.97 87 VAL A C 1
ATOM 663 O O . VAL A 1 87 ? 15.575 -31.032 116.810 1.00 8.52 87 VAL A O 1
ATOM 667 N N . ILE A 1 88 ? 15.623 -30.258 114.692 1.00 6.27 88 ILE A N 1
ATOM 668 C CA . ILE A 1 88 ? 16.215 -31.487 114.112 1.00 8.22 88 ILE A CA 1
ATOM 669 C C . ILE A 1 88 ? 17.657 -31.162 113.784 1.00 6.78 88 ILE A C 1
ATOM 670 O O . ILE A 1 88 ? 17.915 -30.169 113.074 1.00 7.47 88 ILE A O 1
ATOM 675 N N . HIS A 1 89 ? 18.601 -32.022 114.173 1.00 4.90 89 HIS A N 1
ATOM 676 C CA . HIS A 1 89 ? 20.021 -31.867 113.809 1.00 6.73 89 HIS A CA 1
ATOM 677 C C . HIS A 1 89 ? 20.504 -32.793 112.741 1.00 5.82 89 HIS A C 1
ATOM 678 O O . HIS A 1 89 ? 21.594 -32.609 112.168 1.00 7.10 89 HIS A O 1
ATOM 685 N N . GLY A 1 90 ? 19.709 -33.784 112.393 1.00 5.96 90 GLY A N 1
ATOM 686 C CA . GLY A 1 90 ? 20.162 -34.713 111.309 1.00 6.32 90 GLY A CA 1
ATOM 687 C C . GLY A 1 90 ? 19.031 -35.548 110.825 1.00 5.19 90 GLY A C 1
ATOM 688 O O . GLY A 1 90 ? 18.032 -35.756 111.544 1.00 5.51 90 GLY A O 1
ATOM 689 N N . ILE A 1 91 ? 19.182 -36.084 109.639 1.00 4.69 91 ILE A N 1
ATOM 690 C CA . ILE A 1 91 ? 18.299 -37.121 109.062 1.00 5.38 91 ILE A CA 1
ATOM 691 C C . ILE A 1 91 ? 19.149 -38.214 108.458 1.00 3.39 91 ILE A C 1
ATOM 692 O O . ILE A 1 91 ? 20.040 -37.877 107.627 1.00 5.12 91 ILE A O 1
ATOM 697 N N . ALA A 1 92 ? 18.859 -39.459 108.754 1.00 4.98 92 ALA A N 1
ATOM 698 C CA . ALA A 1 92 ? 19.401 -40.635 108.026 1.00 4.67 92 ALA A CA 1
ATOM 699 C C . ALA A 1 92 ? 18.299 -41.143 107.142 1.00 4.03 92 ALA A C 1
ATOM 700 O O . ALA A 1 92 ? 17.273 -41.665 107.675 1.00 6.33 92 ALA A O 1
ATOM 702 N N . HIS A 1 93 ? 18.432 -40.994 105.854 1.00 4.14 93 HIS A N 1
ATOM 703 C CA . HIS A 1 93 ? 17.423 -41.408 104.874 1.00 5.42 93 HIS A CA 1
ATOM 704 C C . HIS A 1 93 ? 17.825 -42.764 104.348 1.00 4.55 93 HIS A C 1
ATOM 705 O O . HIS A 1 93 ? 18.813 -42.874 103.606 1.00 5.03 93 HIS A O 1
ATOM 712 N N . CYS A 1 94 ? 17.083 -43.802 104.722 1.00 4.47 94 CYS A N 1
ATOM 713 C CA . CYS A 1 94 ? 17.397 -45.203 104.391 1.00 5.09 94 CYS A CA 1
ATOM 714 C C . CYS A 1 94 ? 16.238 -45.879 103.727 1.00 5.27 94 CYS A C 1
ATOM 715 O O . CYS A 1 94 ? 15.714 -46.900 104.273 1.00 7.14 94 CYS A O 1
ATOM 718 N N . ILE A 1 95 ? 15.824 -45.357 102.631 1.00 5.21 95 ILE A N 1
ATOM 719 C CA . ILE A 1 95 ? 14.509 -45.741 101.996 1.00 5.66 95 ILE A CA 1
ATOM 720 C C . ILE A 1 95 ? 14.783 -46.006 100.550 1.00 6.71 95 ILE A C 1
ATOM 721 O O . ILE A 1 95 ? 15.382 -45.112 99.850 1.00 6.08 95 ILE A O 1
ATOM 726 N N . ALA A 1 96 ? 14.317 -47.157 100.026 1.00 5.96 96 ALA A N 1
ATOM 727 C CA . ALA A 1 96 ? 14.345 -47.433 98.578 1.00 5.33 96 ALA A CA 1
ATOM 728 C C . ALA A 1 96 ? 13.255 -48.372 98.240 1.00 6.72 96 ALA A C 1
ATOM 729 O O . ALA A 1 96 ? 12.881 -49.207 99.089 1.00 6.92 96 ALA A O 1
ATOM 731 N N . PHE A 1 97 ? 12.711 -48.254 97.040 1.00 5.91 97 PHE A N 1
ATOM 732 C CA . PHE A 1 97 ? 11.764 -49.281 96.540 1.00 5.80 97 PHE A CA 1
ATOM 733 C C . PHE A 1 97 ? 11.694 -49.143 95.048 1.00 6.17 97 PHE A C 1
ATOM 734 O O . PHE A 1 97 ? 11.706 -48.097 94.468 1.00 7.25 97 PHE A O 1
ATOM 742 N N . ALA A 1 98 ? 11.602 -50.339 94.441 1.00 7.18 98 ALA A N 1
ATOM 743 C CA . ALA A 1 98 ? 11.241 -50.503 93.035 1.00 6.90 98 ALA A CA 1
ATOM 744 C C . ALA A 1 98 ? 10.452 -51.795 92.925 1.00 7.54 98 ALA A C 1
ATOM 745 O O . ALA A 1 98 ? 10.498 -52.655 93.787 1.00 9.23 98 ALA A O 1
ATOM 747 N N . ASN A 1 99 ? 9.718 -51.964 91.815 1.00 7.33 99 ASN A N 1
ATOM 748 C CA . ASN A 1 99 ? 8.991 -53.253 91.634 1.00 8.32 99 ASN A CA 1
ATOM 749 C C . ASN A 1 99 ? 9.990 -54.378 91.408 1.00 7.88 99 ASN A C 1
ATOM 750 O O . ASN A 1 99 ? 10.926 -54.298 90.606 1.00 8.13 99 ASN A O 1
ATOM 755 N N . LYS A 1 100 ? 9.873 -55.458 92.177 1.00 8.11 100 LYS A N 1
ATOM 756 C CA . LYS A 1 100 ? 10.861 -56.473 92.211 1.00 9.56 100 LYS A CA 1
ATOM 757 C C . LYS A 1 100 ? 11.099 -57.126 90.835 1.00 9.76 100 LYS A C 1
ATOM 758 O O . LYS A 1 100 ? 12.225 -57.559 90.525 1.00 9.48 100 LYS A O 1
ATOM 764 N N . GLU A 1 101 ? 10.055 -57.208 90.010 1.00 9.58 101 GLU A N 1
ATOM 765 C CA . GLU A 1 101 ? 10.260 -57.925 88.733 1.00 10.66 101 GLU A CA 1
ATOM 766 C C . GLU A 1 101 ? 11.112 -57.119 87.807 1.00 9.90 101 GLU A C 1
ATOM 767 O O . GLU A 1 101 ? 11.619 -57.581 86.799 1.00 11.43 101 GLU A O 1
ATOM 773 N N . GLU A 1 102 ? 11.312 -55.828 88.079 1.00 7.60 102 GLU A N 1
ATOM 774 C CA . GLU A 1 102 ? 12.234 -54.960 87.295 1.00 7.04 102 GLU A CA 1
ATOM 775 C C . GLU A 1 102 ? 13.648 -55.107 87.673 1.00 7.74 102 GLU A C 1
ATOM 776 O O . GLU A 1 102 ? 14.519 -54.596 86.950 1.00 7.85 102 GLU A O 1
ATOM 782 N N . LEU A 1 103 ? 13.921 -55.847 88.751 1.00 7.67 103 LEU A N 1
ATOM 783 C CA . LEU A 1 103 ? 15.252 -55.994 89.291 1.00 7.48 103 LEU A CA 1
ATOM 784 C C . LEU A 1 103 ? 15.729 -57.434 89.077 1.00 8.92 103 LEU A C 1
ATOM 785 O O . LEU A 1 103 ? 16.537 -57.995 89.796 1.00 9.41 103 LEU A O 1
ATOM 790 N N . VAL A 1 104 ? 15.228 -58.011 87.987 1.00 8.84 104 VAL A N 1
ATOM 791 C CA . VAL A 1 104 ? 15.671 -59.317 87.505 1.00 11.10 104 VAL A CA 1
ATOM 792 C C . VAL A 1 104 ? 15.785 -59.284 85.980 1.00 10.27 104 VAL A C 1
ATOM 793 O O . VAL A 1 104 ? 14.902 -58.760 85.302 1.00 15.99 104 VAL A O 1
ATOM 797 N N . GLY A 1 105 ? 16.871 -59.835 85.440 1.00 8.65 105 GLY A N 1
ATOM 798 C CA . GLY A 1 105 ? 17.106 -59.784 83.996 1.00 9.00 105 GLY A CA 1
ATOM 799 C C . GLY A 1 105 ? 17.415 -58.384 83.496 1.00 7.67 105 GLY A C 1
ATOM 800 O O . GLY A 1 105 ? 18.168 -57.657 84.164 1.00 8.67 105 GLY A O 1
ATOM 801 N N . GLU A 1 106 ? 17.004 -58.093 82.315 1.00 6.99 106 GLU A N 1
ATOM 802 C CA . GLU A 1 106 ? 17.408 -56.849 81.652 1.00 6.55 106 GLU A CA 1
ATOM 803 C C . GLU A 1 106 ? 16.839 -55.619 82.376 1.00 5.71 106 GLU A C 1
ATOM 804 O O . GLU A 1 106 ? 15.689 -55.633 82.886 1.00 7.04 106 GLU A O 1
ATOM 810 N N . TYR A 1 107 ? 17.588 -54.508 82.313 1.00 5.39 107 TYR A N 1
ATOM 811 C CA . TYR A 1 107 ? 17.040 -53.220 82.756 1.00 5.24 107 TYR A CA 1
ATOM 812 C C . TYR A 1 107 ? 15.748 -52.909 82.028 1.00 4.50 107 TYR A C 1
ATOM 813 O O . TYR A 1 107 ? 14.851 -52.302 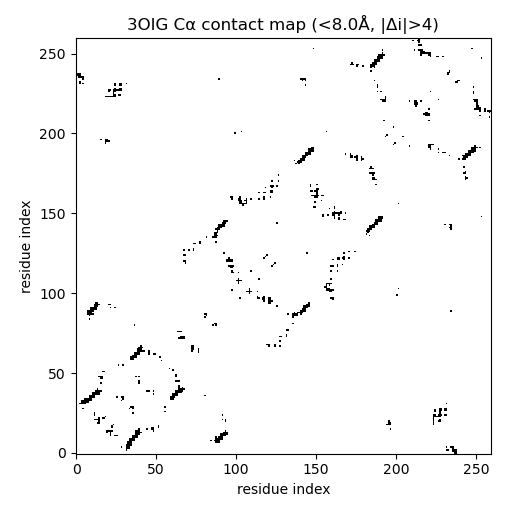82.617 1.00 5.71 107 TYR A O 1
ATOM 822 N N . LEU A 1 108 ? 15.665 -53.254 80.755 1.00 6.12 108 LEU A N 1
ATOM 823 C CA . LEU A 1 108 ? 14.496 -52.970 79.928 1.00 5.87 108 LEU A CA 1
ATOM 824 C C . LEU A 1 108 ? 13.243 -53.706 80.432 1.00 6.31 108 LEU A C 1
ATOM 825 O O . LEU A 1 108 ? 12.187 -53.452 79.831 1.00 8.00 108 LEU A O 1
ATOM 830 N N . ASN A 1 109 ? 13.306 -54.511 81.450 1.00 6.83 109 ASN A N 1
ATOM 831 C CA . ASN A 1 109 ? 12.065 -54.983 82.159 1.00 8.36 109 ASN A CA 1
ATOM 832 C C . ASN A 1 109 ? 11.360 -53.894 82.888 1.00 7.32 109 ASN A C 1
ATOM 833 O O . ASN A 1 109 ? 10.206 -54.109 83.307 1.00 9.21 109 ASN A O 1
ATOM 838 N N . THR A 1 110 ? 11.929 -52.689 83.044 1.00 6.20 110 THR A N 1
ATOM 839 C CA . THR A 1 110 ? 11.137 -51.584 83.621 1.00 6.94 110 THR A CA 1
ATOM 840 C C . THR A 1 110 ? 10.119 -51.078 82.655 1.00 6.51 110 THR A C 1
ATOM 841 O O . THR A 1 110 ? 9.976 -51.529 81.525 1.00 9.20 110 THR A O 1
ATOM 845 N N . ASN A 1 111 ? 9.316 -50.100 83.095 1.00 7.21 111 ASN A N 1
ATOM 846 C CA . ASN A 1 111 ? 8.291 -49.422 82.305 1.00 7.33 111 ASN A CA 1
ATOM 847 C C . ASN A 1 111 ? 8.068 -48.055 82.948 1.00 5.98 111 ASN A C 1
ATOM 848 O O . ASN A 1 111 ? 8.638 -47.820 84.044 1.00 7.03 111 ASN A O 1
ATOM 853 N N . ARG A 1 112 ? 7.266 -47.216 82.332 1.00 6.17 112 ARG A N 1
ATOM 854 C CA . ARG A 1 112 ? 7.173 -45.837 82.862 1.00 8.38 112 ARG A CA 1
ATOM 855 C C . ARG A 1 112 ? 6.711 -45.763 84.282 1.00 8.32 112 ARG A C 1
ATOM 856 O O . ARG A 1 112 ? 7.310 -45.063 85.130 1.00 8.70 112 ARG A O 1
ATOM 864 N N . ASP A 1 113 ? 5.639 -46.501 84.610 1.00 8.48 113 ASP A N 1
ATOM 865 C CA . ASP A 1 113 ? 5.112 -46.464 85.953 1.00 8.52 113 ASP A CA 1
ATOM 866 C C . ASP A 1 113 ? 6.105 -46.939 86.948 1.00 7.94 113 ASP A C 1
ATOM 867 O O . ASP A 1 113 ? 6.291 -46.361 88.030 1.00 7.34 113 ASP A O 1
ATOM 872 N N . GLY A 1 114 ? 6.829 -48.035 86.674 1.00 7.06 114 GLY A N 1
ATOM 873 C CA . GLY A 1 114 ? 7.754 -48.569 87.586 1.00 6.16 114 GLY A CA 1
ATOM 874 C C . GLY A 1 114 ? 8.947 -47.640 87.754 1.00 5.97 114 GLY A C 1
ATOM 875 O O . GLY A 1 114 ? 9.525 -47.533 88.856 1.00 6.58 114 GLY A O 1
ATOM 876 N N . PHE A 1 115 ? 9.426 -47.133 86.648 1.00 5.35 115 PHE A N 1
ATOM 877 C CA . PHE A 1 115 ? 10.579 -46.213 86.641 1.00 5.13 115 PHE A CA 1
ATOM 878 C C . PHE A 1 115 ? 10.253 -45.028 87.501 1.00 6.22 115 PHE A C 1
ATOM 879 O O . PHE A 1 115 ? 11.100 -44.549 88.330 1.00 6.46 115 PHE A O 1
ATOM 887 N N . LEU A 1 116 ? 9.111 -44.404 87.309 1.00 6.22 116 LEU A N 1
ATOM 888 C CA . LEU A 1 116 ? 8.752 -43.207 88.102 1.00 6.56 116 LEU A CA 1
ATOM 889 C C . LEU A 1 116 ? 8.460 -43.588 89.512 1.00 6.25 116 LEU A C 1
ATOM 890 O O . LEU A 1 116 ? 8.883 -42.797 90.429 1.00 6.96 116 LEU A O 1
ATOM 895 N N . LEU A 1 117 ? 7.910 -44.764 89.857 1.00 6.83 117 LEU A N 1
ATOM 896 C CA . LEU A 1 117 ? 7.731 -45.160 91.234 1.00 7.18 117 LEU A CA 1
ATOM 897 C C . LEU A 1 117 ? 9.111 -45.282 91.897 1.00 7.03 117 LEU A C 1
ATOM 898 O O . LEU A 1 117 ? 9.339 -44.811 93.039 1.00 6.87 117 LEU A O 1
ATOM 903 N N . ALA A 1 118 ? 10.075 -45.947 91.232 1.00 5.48 118 ALA A N 1
ATOM 904 C CA . ALA A 1 118 ? 11.414 -46.134 91.814 1.00 6.40 118 ALA A CA 1
ATOM 905 C C . ALA A 1 118 ? 12.057 -44.801 92.070 1.00 5.28 118 ALA A C 1
ATOM 906 O O . ALA A 1 118 ? 12.702 -44.638 93.120 1.00 6.11 118 ALA A O 1
ATOM 908 N N . HIS A 1 119 ? 11.918 -43.903 91.136 1.00 5.04 119 HIS A N 1
ATOM 909 C CA . HIS A 1 119 ? 12.495 -42.553 91.336 1.00 5.76 119 HIS A CA 1
ATOM 910 C C . HIS A 1 119 ? 11.777 -41.795 92.437 1.00 5.59 119 HIS A C 1
ATOM 911 O O . HIS A 1 119 ? 12.432 -41.073 93.226 1.00 5.72 119 HIS A O 1
ATOM 918 N N . ASN A 1 120 ? 10.478 -41.904 92.563 1.00 5.82 120 ASN A N 1
ATOM 919 C CA . ASN A 1 120 ? 9.728 -41.204 93.583 1.00 5.49 120 ASN A CA 1
ATOM 920 C C . ASN A 1 120 ? 10.195 -41.677 94.972 1.00 6.03 120 ASN A C 1
ATOM 921 O O . ASN A 1 120 ? 10.582 -40.866 95.854 1.00 6.56 120 ASN A O 1
ATOM 926 N N . ILE A 1 121 ? 10.162 -42.974 95.203 1.00 5.46 121 ILE A N 1
ATOM 927 C CA . ILE A 1 121 ? 10.513 -43.511 96.536 1.00 6.03 121 ILE A CA 1
ATOM 928 C C . ILE A 1 121 ? 11.946 -43.445 96.847 1.00 5.76 121 ILE A C 1
ATOM 929 O O . ILE A 1 121 ? 12.368 -43.152 97.976 1.00 6.13 121 ILE A O 1
ATOM 934 N N . SER A 1 122 ? 12.757 -43.736 95.851 1.00 5.35 122 SER A N 1
ATOM 935 C CA . SER A 1 122 ? 14.207 -43.925 96.110 1.00 5.47 122 SER A CA 1
ATOM 936 C C . SER A 1 122 ? 14.995 -42.655 95.963 1.00 6.32 122 SER A C 1
ATOM 937 O O . SER A 1 122 ? 16.120 -42.558 96.458 1.00 7.55 122 SER A O 1
ATOM 940 N N . SER A 1 123 ? 14.482 -41.684 95.192 1.00 5.33 123 SER A N 1
ATOM 941 C CA . SER A 1 123 ? 15.230 -40.439 94.950 1.00 4.79 123 SER A CA 1
ATOM 942 C C . SER A 1 123 ? 14.449 -39.237 95.396 1.00 4.50 123 SER A C 1
ATOM 943 O O . SER A 1 123 ? 14.934 -38.524 96.346 1.00 4.55 123 SER A O 1
ATOM 946 N N . TYR A 1 124 ? 13.253 -38.961 94.894 1.00 4.66 124 TYR A N 1
ATOM 947 C CA . TYR A 1 124 ? 12.587 -37.727 95.306 1.00 4.18 124 TYR A CA 1
ATOM 948 C C . TYR A 1 124 ? 12.345 -37.708 96.797 1.00 5.20 124 TYR A C 1
ATOM 949 O O . TYR A 1 124 ? 12.317 -36.586 97.360 1.00 5.10 124 TYR A O 1
ATOM 958 N N . SER A 1 125 ? 12.096 -38.852 97.437 1.00 5.00 125 SER A N 1
ATOM 959 C CA . SER A 1 125 ? 11.787 -38.783 98.868 1.00 4.78 125 SER A CA 1
ATOM 960 C C . SER A 1 125 ? 12.848 -38.043 99.672 1.00 4.66 125 SER A C 1
ATOM 961 O O . SER A 1 125 ? 12.482 -37.506 100.727 1.00 5.19 125 SER A O 1
ATOM 964 N N . LEU A 1 126 ? 14.120 -38.139 99.270 1.00 4.54 126 LEU A N 1
ATOM 965 C CA . LEU A 1 126 ? 15.090 -37.349 100.019 1.00 5.64 126 LEU A CA 1
ATOM 966 C C . LEU A 1 126 ? 14.797 -35.854 99.973 1.00 5.84 126 LEU A C 1
ATOM 967 O O . LEU A 1 126 ? 14.803 -35.154 100.994 1.00 5.93 126 LEU A O 1
ATOM 972 N N . THR A 1 127 ? 14.527 -35.350 98.771 1.00 5.52 127 THR A N 1
ATO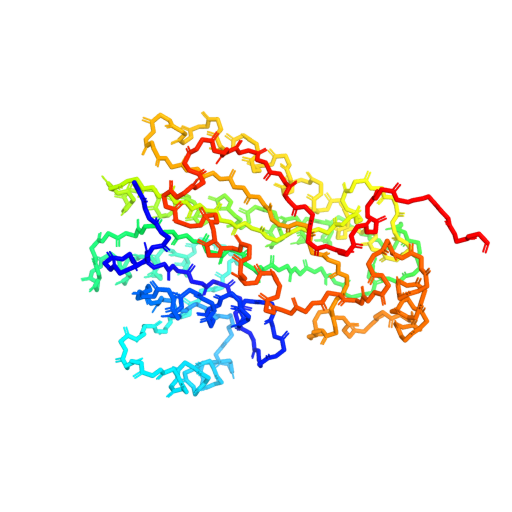M 973 C CA . THR A 1 127 ? 14.103 -33.965 98.614 1.00 5.73 127 THR A CA 1
ATOM 974 C C . THR A 1 127 ? 12.842 -33.663 99.370 1.00 6.24 127 THR A C 1
ATOM 975 O O . THR A 1 127 ? 12.736 -32.601 100.037 1.00 6.91 127 THR A O 1
ATOM 979 N N . ALA A 1 128 ? 11.851 -34.540 99.357 1.00 5.65 128 ALA A N 1
ATOM 980 C CA . ALA A 1 128 ? 10.591 -34.282 100.109 1.00 6.15 128 ALA A CA 1
ATOM 981 C C . ALA A 1 128 ? 10.844 -34.183 101.594 1.00 5.85 128 ALA A C 1
ATOM 982 O O . ALA A 1 128 ? 10.260 -33.291 102.230 1.00 6.56 128 ALA A O 1
ATOM 984 N N . VAL A 1 129 ? 11.667 -35.060 102.146 1.00 5.16 129 VAL A N 1
ATOM 985 C CA . VAL A 1 129 ? 11.948 -34.994 103.564 1.00 6.33 129 VAL A CA 1
ATOM 986 C C . VAL A 1 129 ? 12.785 -33.791 103.892 1.00 8.21 129 VAL A C 1
ATOM 987 O O . VAL A 1 129 ? 12.524 -33.129 104.951 1.00 9.02 129 VAL A O 1
ATOM 991 N N . VAL A 1 130 ? 13.727 -33.432 103.028 1.00 8.75 130 VAL A N 1
ATOM 992 C CA . VAL A 1 130 ? 14.507 -32.214 103.229 1.00 11.63 130 VAL A CA 1
ATOM 993 C C . VAL A 1 130 ? 13.601 -30.982 103.320 1.00 11.28 130 VAL A C 1
ATOM 994 O O . VAL A 1 130 ? 13.745 -30.157 104.223 1.00 11.35 130 VAL A O 1
ATOM 998 N N . LYS A 1 131 ? 12.670 -30.870 102.377 1.00 11.04 131 LYS A N 1
ATOM 999 C CA . LYS A 1 131 ? 11.748 -29.784 102.321 1.00 12.64 131 LYS A CA 1
ATOM 1000 C C . LYS A 1 131 ? 10.966 -29.657 103.597 1.00 13.02 131 LYS A C 1
ATOM 1001 O O . LYS A 1 131 ? 10.862 -28.538 104.143 1.00 14.76 131 LYS A O 1
ATOM 1007 N N . ALA A 1 132 ? 10.531 -30.759 104.179 1.00 11.10 132 ALA A N 1
ATOM 1008 C CA . ALA A 1 132 ? 9.692 -30.688 105.375 1.00 11.11 132 ALA A CA 1
ATOM 1009 C C . ALA A 1 132 ? 10.567 -30.407 106.564 1.00 10.54 132 ALA A C 1
ATOM 1010 O O . ALA A 1 132 ? 10.104 -29.691 107.501 1.00 13.56 132 ALA A O 1
ATOM 1012 N N . ALA A 1 133 ? 11.802 -30.828 106.608 1.00 8.20 133 ALA A N 1
ATOM 1013 C CA . ALA A 1 133 ? 12.697 -30.698 107.749 1.00 7.64 133 ALA A CA 1
ATOM 1014 C C . ALA A 1 133 ? 13.413 -29.369 107.792 1.00 8.69 133 ALA A C 1
ATOM 1015 O O . ALA A 1 133 ? 13.786 -28.906 108.907 1.00 9.36 133 ALA A O 1
ATOM 1017 N N . ARG A 1 134 ? 13.668 -28.749 106.653 1.00 8.54 134 ARG A N 1
ATOM 1018 C CA . ARG A 1 134 ? 14.528 -27.547 106.569 1.00 8.65 134 ARG A CA 1
ATOM 1019 C C . ARG A 1 134 ? 14.153 -26.449 107.605 1.00 9.49 134 ARG A C 1
ATOM 1020 O O . ARG A 1 134 ? 15.057 -25.941 108.268 1.00 10.80 134 ARG A O 1
ATOM 1028 N N . PRO A 1 135 ? 12.904 -26.140 107.791 1.00 10.46 135 PRO A N 1
ATOM 1029 C CA . PRO A 1 135 ? 12.663 -24.998 108.701 1.00 13.29 135 PRO A CA 1
ATOM 1030 C C . PRO A 1 135 ? 12.849 -25.399 110.134 1.00 10.53 135 PRO A C 1
ATOM 1031 O O . PRO A 1 135 ? 12.897 -24.501 111.018 1.00 11.47 135 PRO A O 1
ATOM 1035 N N . MET A 1 136 ? 12.943 -26.670 110.477 1.00 8.92 136 MET A N 1
ATOM 1036 C CA . MET A 1 136 ? 13.288 -27.120 111.818 1.00 7.41 136 MET A CA 1
ATOM 1037 C C . MET A 1 136 ? 14.743 -27.406 112.028 1.00 7.71 136 MET A C 1
ATOM 1038 O O . MET A 1 136 ? 15.221 -27.752 113.132 1.00 9.81 136 MET A O 1
ATOM 1043 N N . MET A 1 137 ? 15.582 -27.208 111.001 1.00 7.11 137 MET A N 1
ATOM 1044 C CA . MET A 1 137 ? 16.967 -27.373 111.156 1.00 8.17 137 MET A CA 1
ATOM 1045 C C . MET A 1 137 ? 17.637 -26.050 111.321 1.00 9.43 137 MET A C 1
ATOM 1046 O O . MET A 1 137 ? 18.301 -25.554 110.405 1.00 14.44 137 MET A O 1
ATOM 1051 N N . THR A 1 138 ? 17.373 -25.458 112.478 1.00 8.18 138 THR A N 1
ATOM 1052 C CA . THR A 1 138 ? 17.740 -24.073 112.774 1.00 9.96 138 THR A CA 1
ATOM 1053 C C . THR A 1 138 ? 19.118 -23.974 113.421 1.00 9.86 138 THR A C 1
ATOM 1054 O O . THR A 1 138 ? 19.605 -22.836 113.632 1.00 10.18 138 THR A O 1
ATOM 1058 N N . GLU A 1 139 ? 19.771 -25.088 113.800 1.00 8.76 139 GLU A N 1
ATOM 1059 C CA . GLU A 1 139 ? 20.997 -25.132 114.518 1.00 9.40 139 GLU A CA 1
ATOM 1060 C C . GLU A 1 139 ? 22.071 -25.820 113.670 1.00 10.38 139 GLU A C 1
ATOM 1061 O O . GLU A 1 139 ? 22.987 -26.335 114.255 1.00 14.15 139 GLU A O 1
ATOM 1067 N N . GLY A 1 140 ? 21.879 -25.815 112.357 1.00 9.12 140 GLY A N 1
ATOM 1068 C CA . GLY A 1 140 ? 22.810 -26.532 111.493 1.00 10.58 140 GLY A CA 1
ATOM 1069 C C . GLY A 1 140 ? 22.500 -28.037 111.566 1.00 10.48 140 GLY A C 1
ATOM 1070 O O . GLY A 1 140 ? 21.869 -28.586 112.528 1.00 11.02 140 GLY A O 1
ATOM 1071 N N . GLY A 1 141 ? 22.990 -28.747 110.604 1.00 9.52 141 GLY A N 1
ATOM 1072 C CA . GLY A 1 141 ? 22.681 -30.181 110.629 1.00 12.77 141 GLY A CA 1
ATOM 1073 C C . GLY A 1 141 ? 23.361 -30.946 109.512 1.00 6.47 141 GLY A C 1
ATOM 1074 O O . GLY A 1 141 ? 24.213 -30.446 108.772 1.00 7.03 141 GLY A O 1
ATOM 1075 N N . SER A 1 142 ? 23.012 -32.193 109.533 1.00 5.48 142 SER A N 1
ATOM 1076 C CA . SER A 1 142 ? 23.682 -33.179 108.626 1.00 4.64 142 SER A CA 1
ATOM 1077 C C . SER A 1 142 ? 22.668 -34.186 108.151 1.00 4.36 142 SER A C 1
ATOM 1078 O O . SER A 1 142 ? 21.914 -34.724 108.983 1.00 5.05 142 SER A O 1
ATOM 1081 N N . ILE A 1 143 ? 22.641 -34.394 106.853 1.00 4.39 143 ILE A N 1
ATOM 1082 C CA . ILE A 1 143 ? 21.680 -35.319 106.237 1.00 5.03 143 ILE A CA 1
ATOM 1083 C C . ILE A 1 143 ? 22.547 -36.364 105.559 1.00 4.33 143 ILE A C 1
ATOM 1084 O O . ILE A 1 143 ? 23.466 -36.040 104.780 1.00 4.93 143 ILE A O 1
ATOM 1089 N N . VAL A 1 144 ? 22.202 -37.642 105.799 1.00 4.64 144 VAL A N 1
ATOM 1090 C CA . VAL A 1 144 ? 22.925 -38.792 105.174 1.00 5.29 144 VAL A CA 1
ATOM 1091 C C . VAL A 1 144 ? 21.950 -39.679 104.507 1.00 4.15 144 VAL A C 1
ATOM 1092 O O . VAL A 1 144 ? 20.951 -40.078 105.138 1.00 5.67 144 VAL A O 1
ATOM 1096 N N . THR A 1 145 ? 22.162 -39.994 103.241 1.00 5.12 145 THR A N 1
ATOM 1097 C CA . THR A 1 145 ? 21.380 -41.038 102.539 1.00 4.78 145 THR A CA 1
ATOM 1098 C C . THR A 1 145 ? 22.276 -42.228 102.193 1.00 4.69 145 THR A C 1
ATOM 1099 O O . THR A 1 145 ? 23.519 -42.132 102.256 1.00 6.30 145 THR A O 1
ATOM 1103 N N . LEU A 1 146 ? 21.669 -43.318 101.814 1.00 4.91 146 LEU A N 1
ATOM 1104 C CA . LEU A 1 146 ? 22.391 -44.547 101.443 1.00 4.56 146 LEU A CA 1
ATOM 1105 C C . LEU A 1 146 ? 22.253 -44.768 99.996 1.00 4.79 146 LEU A C 1
ATOM 1106 O O . LEU A 1 146 ? 21.119 -44.724 99.441 1.00 5.76 146 LEU A O 1
ATOM 1111 N N . THR A 1 147 ? 23.373 -45.018 99.312 1.00 4.66 147 THR A N 1
ATOM 1112 C CA . THR A 1 147 ? 23.392 -45.327 97.888 1.00 5.24 147 THR A CA 1
ATOM 1113 C C . THR A 1 147 ? 24.189 -46.632 97.705 1.00 4.61 147 THR A C 1
ATOM 1114 O O . THR A 1 147 ? 24.666 -47.238 98.641 1.00 4.98 147 THR A O 1
ATOM 1118 N N . TYR A 1 148 ? 24.302 -47.048 96.451 1.00 5.45 148 TYR A N 1
ATOM 1119 C CA . TYR A 1 148 ? 24.963 -48.291 96.120 1.00 5.77 148 TYR A CA 1
ATOM 1120 C C . TYR A 1 148 ? 25.736 -48.115 94.804 1.00 5.01 148 TYR A C 1
ATOM 1121 O O 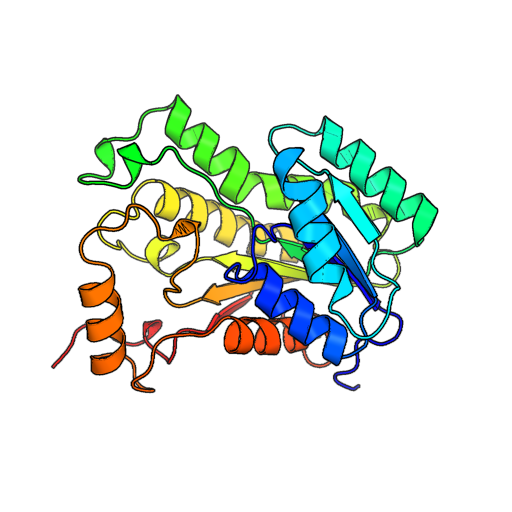. TYR A 1 148 ? 25.237 -47.351 93.931 1.00 5.40 148 TYR A O 1
ATOM 1130 N N . LEU A 1 149 ? 26.868 -48.841 94.651 1.00 5.46 149 LEU A N 1
ATOM 1131 C CA . LEU A 1 149 ? 27.713 -48.751 93.487 1.00 5.48 149 LEU A CA 1
ATOM 1132 C C . LEU A 1 149 ? 26.999 -48.899 92.179 1.00 5.54 149 LEU A C 1
ATOM 1133 O O . LEU A 1 149 ? 27.458 -48.381 91.150 1.00 5.40 149 LEU A O 1
ATOM 1138 N N . GLY A 1 150 ? 25.860 -49.663 92.154 1.00 5.05 150 GLY A N 1
ATOM 1139 C CA . GLY A 1 150 ? 25.097 -49.751 90.926 1.00 5.82 150 GLY A CA 1
ATOM 1140 C C . GLY A 1 150 ? 24.470 -48.454 90.433 1.00 5.96 150 GLY A C 1
ATOM 1141 O O . GLY A 1 150 ? 23.917 -48.447 89.331 1.00 5.80 150 GLY A O 1
ATOM 1142 N N . GLY A 1 151 ? 24.569 -47.351 91.170 1.00 5.06 151 GLY A N 1
ATOM 1143 C CA . GLY A 1 151 ? 24.240 -45.996 90.635 1.00 6.13 151 GLY A CA 1
ATOM 1144 C C . GLY A 1 151 ? 25.404 -45.365 89.892 1.00 6.42 151 GLY A C 1
ATOM 1145 O O . GLY A 1 151 ? 25.175 -44.356 89.209 1.00 8.08 151 GLY A O 1
ATOM 1146 N N . GLU A 1 152 ? 26.615 -45.928 89.985 1.00 6.52 152 GLU A N 1
ATOM 1147 C CA . GLU A 1 152 ? 27.794 -45.410 89.264 1.00 7.60 152 GLU A CA 1
ATOM 1148 C C . GLU A 1 152 ? 28.170 -46.210 88.099 1.00 8.21 152 GLU A C 1
ATOM 1149 O O . GLU A 1 152 ? 28.763 -45.661 87.152 1.00 12.19 152 GLU A O 1
ATOM 1155 N N . LEU A 1 153 ? 27.887 -47.484 88.094 1.00 8.02 153 LEU A N 1
ATOM 1156 C CA . LEU A 1 153 ? 28.321 -48.468 87.061 1.00 11.64 153 LEU A CA 1
ATOM 1157 C C . LEU A 1 153 ? 27.151 -49.444 86.970 1.00 8.22 153 LEU A C 1
ATOM 1158 O O . LEU A 1 153 ? 26.375 -49.586 87.913 1.00 9.74 153 LEU A O 1
ATOM 1163 N N . VAL A 1 154 ? 27.152 -50.274 85.960 1.00 6.46 154 VAL A N 1
ATOM 1164 C CA . VAL A 1 154 ? 26.171 -51.336 85.805 1.00 6.47 154 VAL A CA 1
ATOM 1165 C C . VAL A 1 154 ? 26.501 -52.434 86.811 1.00 7.44 154 VAL A C 1
ATOM 1166 O O . VAL A 1 154 ? 27.570 -53.053 86.737 1.00 8.13 154 VAL A O 1
ATOM 1170 N N . MET A 1 155 ? 25.534 -52.763 87.664 1.00 6.90 155 MET A N 1
ATOM 1171 C CA . MET A 1 155 ? 25.580 -53.985 88.464 1.00 7.98 155 MET A CA 1
ATOM 1172 C C . MET A 1 155 ? 24.443 -54.912 88.017 1.00 7.91 155 MET A C 1
ATOM 1173 O O . MET A 1 155 ? 23.288 -54.490 87.964 1.00 7.71 155 MET A O 1
ATOM 1178 N N . PRO A 1 156 ? 24.760 -56.165 87.686 1.00 8.45 156 PRO A N 1
ATOM 1179 C CA . PRO A 1 156 ? 23.754 -57.065 87.140 1.00 8.28 156 PRO A CA 1
ATOM 1180 C C . PRO A 1 156 ? 22.469 -57.032 87.996 1.00 6.98 156 PRO A C 1
ATOM 1181 O O . PRO A 1 156 ? 22.526 -57.119 89.203 1.00 7.27 156 PRO A O 1
ATOM 1185 N N . ASN A 1 157 ? 21.339 -56.870 87.289 1.00 7.06 157 ASN A N 1
ATOM 1186 C CA . ASN A 1 157 ? 20.023 -56.902 87.840 1.00 6.51 157 ASN A CA 1
ATOM 1187 C C . ASN A 1 157 ? 19.602 -55.655 88.613 1.00 6.21 157 ASN A C 1
ATOM 1188 O O . 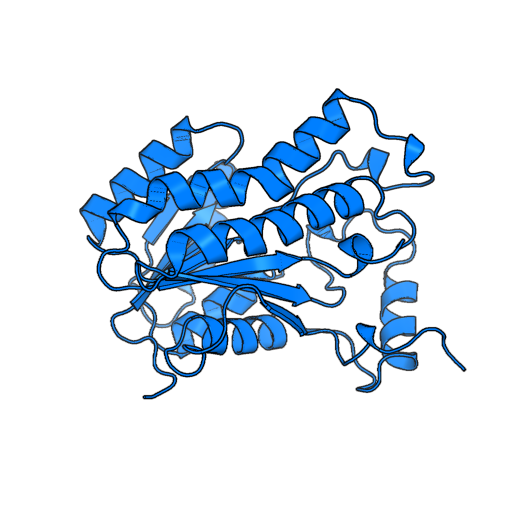ASN A 1 157 ? 18.460 -55.505 88.949 1.00 6.89 157 ASN A O 1
ATOM 1193 N N . TYR A 1 158 ? 20.577 -54.773 88.941 1.00 6.02 158 TYR A N 1
ATOM 1194 C CA . TYR A 1 158 ? 20.216 -53.601 89.763 1.00 5.23 158 TYR A CA 1
ATOM 1195 C C . TYR A 1 158 ? 19.374 -52.636 89.004 1.00 5.58 158 TYR A C 1
ATOM 1196 O O . TYR A 1 158 ? 18.456 -51.963 89.567 1.00 6.86 158 TYR A O 1
ATOM 1205 N N . ASN A 1 159 ? 19.603 -52.532 87.694 1.00 5.34 159 ASN A N 1
ATOM 1206 C CA . ASN A 1 159 ? 18.600 -52.041 86.762 1.00 5.52 159 ASN A CA 1
ATOM 1207 C C . ASN A 1 159 ? 18.006 -50.701 87.175 1.00 4.74 159 ASN A C 1
ATOM 1208 O O . ASN A 1 159 ? 18.760 -49.740 87.384 1.00 5.13 159 ASN A O 1
ATOM 1213 N N . VAL A 1 160 ? 16.675 -50.587 87.190 1.00 6.05 160 VAL A N 1
ATOM 1214 C CA . VAL A 1 160 ? 16.076 -49.274 87.464 1.00 5.35 160 VAL A CA 1
ATOM 1215 C C . VAL A 1 160 ? 16.437 -48.756 88.834 1.00 4.44 160 VAL A C 1
ATOM 1216 O O . VAL A 1 160 ? 16.442 -47.529 89.014 1.00 4.84 160 VAL A O 1
ATOM 1220 N N . MET A 1 161 ? 16.772 -49.608 89.809 1.00 5.03 161 MET A N 1
ATOM 1221 C CA . MET A 1 161 ? 17.297 -49.040 91.080 1.00 4.66 161 MET A CA 1
ATOM 1222 C C . MET A 1 161 ? 18.631 -48.365 90.858 1.00 4.34 161 MET A C 1
ATOM 1223 O O . MET A 1 161 ? 18.912 -47.375 91.562 1.00 5.24 161 MET A O 1
ATOM 1228 N N . GLY A 1 162 ? 19.449 -48.831 89.923 1.00 4.47 162 GLY A N 1
ATOM 1229 C CA . GLY A 1 162 ? 20.734 -48.106 89.648 1.00 4.64 162 GLY A CA 1
ATOM 1230 C C . GLY A 1 162 ? 20.449 -46.760 89.078 1.00 4.27 162 GLY A C 1
ATOM 1231 O O . GLY A 1 162 ? 21.145 -45.776 89.414 1.00 4.57 162 GLY A O 1
ATOM 1232 N N . VAL A 1 163 ? 19.488 -46.656 88.125 1.00 4.52 163 VAL A N 1
ATOM 1233 C CA . VAL A 1 163 ? 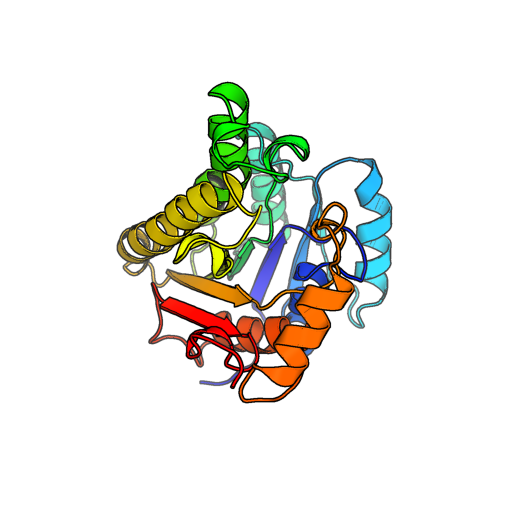19.134 -45.363 87.569 1.00 4.90 163 VAL A CA 1
ATOM 1234 C C . VAL A 1 163 ? 18.567 -44.466 88.684 1.00 4.40 163 VAL A C 1
ATOM 1235 O O . VAL A 1 163 ? 18.956 -43.263 88.749 1.00 4.12 163 VAL A O 1
ATOM 1239 N N . ALA A 1 164 ? 17.704 -45.004 89.553 1.00 4.18 164 ALA A N 1
ATOM 1240 C CA . ALA A 1 164 ? 17.164 -44.160 90.628 1.00 4.31 164 ALA A CA 1
ATOM 1241 C C . ALA A 1 164 ? 18.251 -43.739 91.607 1.00 3.92 164 ALA A C 1
ATOM 1242 O O . ALA A 1 164 ? 18.204 -42.620 92.130 1.00 4.31 164 ALA A O 1
ATOM 1244 N N . LYS A 1 165 ? 19.221 -44.610 91.905 1.00 4.23 165 LYS A N 1
ATOM 1245 C CA . LYS A 1 165 ? 20.320 -44.172 92.736 1.00 4.16 165 LYS A CA 1
ATOM 1246 C C . LYS A 1 165 ? 21.146 -43.079 92.097 1.00 4.22 165 LYS A C 1
ATOM 1247 O O . LYS A 1 165 ? 21.660 -42.205 92.779 1.00 4.53 165 LYS A O 1
ATOM 1253 N N . ALA A 1 166 ? 21.325 -43.111 90.777 1.00 3.83 166 ALA A N 1
ATOM 1254 C CA . ALA A 1 166 ? 22.069 -42.045 90.124 1.00 4.57 166 ALA A CA 1
ATOM 1255 C C . ALA A 1 166 ? 21.324 -40.709 90.272 1.00 3.77 166 ALA A C 1
ATOM 1256 O O . ALA A 1 166 ? 21.935 -39.641 90.489 1.00 4.46 166 ALA A O 1
ATOM 1258 N N . SER A 1 167 ? 19.986 -40.740 90.152 1.00 3.97 167 SER A N 1
ATOM 1259 C CA . SER A 1 167 ? 19.167 -39.543 90.430 1.00 4.66 167 SER A CA 1
ATOM 1260 C C . SER A 1 167 ? 19.359 -39.136 91.912 1.00 3.90 167 SER A C 1
ATOM 1261 O O . SER A 1 167 ? 19.610 -37.932 92.170 1.00 5.17 167 SER A O 1
ATOM 1264 N N . LEU A 1 168 ? 19.316 -40.062 92.840 1.00 4.00 168 LEU A N 1
ATOM 1265 C CA . LEU A 1 168 ? 19.522 -39.724 94.257 1.00 4.41 168 LEU A CA 1
ATOM 1266 C C . LEU A 1 168 ? 20.898 -39.060 94.435 1.00 4.44 168 LEU A C 1
ATOM 1267 O O . LEU A 1 168 ? 21.015 -38.038 95.120 1.00 4.78 168 LEU A O 1
ATOM 1272 N N . ASP A 1 169 ? 21.926 -39.643 93.835 1.00 3.96 169 ASP A N 1
ATOM 1273 C CA . ASP A 1 169 ? 23.295 -39.136 94.026 1.00 4.62 169 ASP A CA 1
ATOM 1274 C C . ASP A 1 169 ? 23.412 -37.701 93.493 1.00 4.47 169 ASP A C 1
ATOM 1275 O O . ASP A 1 169 ? 24.070 -36.875 94.128 1.00 5.56 169 ASP A O 1
ATOM 1280 N N . ALA A 1 170 ? 22.794 -37.380 92.369 1.00 4.16 170 ALA A N 1
ATOM 1281 C CA . ALA A 1 170 ? 22.801 -36.015 91.878 1.00 4.43 170 ALA A CA 1
ATOM 1282 C C . ALA A 1 170 ? 22.052 -35.115 92.781 1.00 4.04 170 ALA A C 1
ATOM 1283 O O . ALA A 1 170 ? 22.486 -33.959 93.036 1.00 5.02 170 ALA A O 1
ATOM 1285 N N . SER A 1 171 ? 20.947 -35.570 93.349 1.00 4.72 171 SER A N 1
ATOM 1286 C CA . SER A 1 171 ? 20.176 -34.745 94.270 1.00 5.29 171 SER A CA 1
ATOM 1287 C C . SER A 1 171 ? 20.991 -34.439 95.536 1.00 4.88 171 SER A C 1
ATOM 1288 O O . SER A 1 171 ? 20.811 -33.357 96.087 1.00 5.01 171 SER A O 1
ATOM 1291 N N . VAL A 1 172 ? 21.805 -35.364 96.003 1.00 5.11 172 VAL A N 1
ATOM 1292 C CA . VAL A 1 172 ? 22.646 -35.082 97.148 1.00 4.84 172 VAL A CA 1
ATOM 1293 C C . VAL A 1 172 ? 23.509 -33.845 96.845 1.00 5.12 172 VAL A C 1
ATOM 1294 O O . VAL A 1 172 ? 23.656 -32.936 97.744 1.00 5.61 172 VAL A O 1
ATOM 1298 N N . LYS A 1 173 ? 24.096 -33.783 95.668 1.00 4.36 173 LYS A N 1
ATOM 1299 C CA . LYS A 1 173 ? 24.927 -32.652 95.348 1.00 4.66 173 LYS A CA 1
ATOM 1300 C C . LYS A 1 173 ? 24.108 -31.365 95.298 1.00 4.89 173 LYS A C 1
ATOM 1301 O O . LYS A 1 173 ? 24.514 -30.322 95.826 1.00 4.69 173 LYS A O 1
ATOM 1307 N N . TYR A 1 174 ? 22.995 -31.364 94.551 1.00 4.96 174 TYR A N 1
ATOM 1308 C CA . TYR A 1 174 ? 22.227 -30.123 94.463 1.00 4.07 174 TYR A CA 1
ATOM 1309 C C . TYR A 1 174 ? 21.652 -29.732 95.844 1.00 3.91 174 TYR A C 1
ATOM 1310 O O . TYR A 1 174 ? 21.637 -28.506 96.153 1.00 4.86 174 TYR A O 1
ATOM 1319 N N . LEU A 1 175 ? 21.233 -30.645 96.641 1.00 4.25 175 LEU A N 1
ATOM 1320 C CA . LEU A 1 175 ? 20.757 -30.304 98.003 1.00 4.52 175 LEU A CA 1
ATOM 1321 C C . LEU A 1 175 ? 21.924 -29.694 98.758 1.00 4.33 175 LEU A C 1
ATOM 1322 O O . LEU A 1 175 ? 21.714 -28.709 99.503 1.00 4.59 175 LEU A O 1
ATOM 1327 N N . ALA A 1 176 ? 23.102 -30.335 98.714 1.00 4.11 176 ALA A N 1
ATOM 1328 C CA . ALA A 1 176 ? 24.230 -29.776 99.442 1.00 4.26 176 ALA A CA 1
ATOM 1329 C C . ALA A 1 176 ? 24.522 -28.309 99.026 1.00 3.94 176 ALA A C 1
ATOM 1330 O O . ALA A 1 176 ? 24.819 -27.442 99.875 1.00 4.79 176 ALA A O 1
ATOM 1332 N N . ALA A 1 177 ? 24.404 -28.015 97.734 1.00 4.23 177 ALA A N 1
ATOM 1333 C CA . ALA A 1 177 ? 24.645 -26.655 97.226 1.00 4.79 177 ALA A CA 1
ATOM 1334 C C . ALA A 1 177 ? 23.541 -25.721 97.668 1.00 5.73 177 ALA A C 1
ATOM 1335 O O . ALA A 1 177 ? 23.856 -24.503 97.861 1.00 6.80 177 ALA A O 1
ATOM 1337 N N . ASP A 1 178 ? 22.322 -26.156 97.887 1.00 4.74 178 ASP A N 1
ATOM 1338 C CA . ASP A 1 178 ? 21.266 -25.246 98.358 1.00 5.54 178 ASP A CA 1
ATOM 1339 C C . ASP A 1 178 ? 21.486 -24.988 99.856 1.00 5.94 178 ASP A C 1
ATOM 1340 O O . ASP A 1 178 ? 21.169 -23.851 100.312 1.00 6.77 178 ASP A O 1
ATOM 1345 N N . LEU A 1 179 ? 21.856 -25.969 100.649 1.00 5.19 179 LEU A N 1
ATOM 1346 C CA . LEU A 1 179 ? 21.692 -25.924 102.101 1.00 5.21 179 LEU A CA 1
ATOM 1347 C C . LEU A 1 179 ? 22.945 -25.573 102.883 1.00 5.01 179 LEU A C 1
ATOM 1348 O O . LEU A 1 179 ? 22.856 -25.301 104.055 1.00 5.13 179 LEU A O 1
ATOM 1353 N N . GLY A 1 180 ? 24.112 -25.615 102.241 1.00 5.31 180 GLY A N 1
ATOM 1354 C CA . GLY A 1 180 ? 25.330 -25.331 102.981 1.00 5.58 180 GLY A CA 1
ATOM 1355 C C . GLY A 1 180 ? 25.334 -23.926 103.542 1.00 4.95 180 GLY A C 1
ATOM 1356 O O . GLY A 1 180 ? 25.951 -23.731 104.614 1.00 5.63 180 GLY A O 1
ATOM 1357 N N . LYS A 1 181 ? 24.625 -22.976 102.925 1.00 5.20 181 LYS A N 1
ATOM 1358 C CA . LYS A 1 181 ? 24.606 -21.600 103.447 1.00 6.62 181 LYS A CA 1
ATOM 1359 C C . LYS A 1 181 ? 23.846 -21.561 104.726 1.00 6.42 181 LYS A C 1
ATOM 1360 O O . LYS A 1 181 ? 23.916 -20.528 105.460 1.00 8.87 181 LYS A O 1
ATOM 1366 N N . GLU A 1 182 ? 23.080 -22.601 105.108 1.00 6.48 182 GLU A N 1
ATOM 1367 C CA . GLU A 1 182 ? 22.365 -22.702 106.394 1.00 5.65 182 GLU A CA 1
ATOM 1368 C C . GLU A 1 182 ? 23.072 -23.674 107.292 1.00 6.30 182 GLU A C 1
ATOM 1369 O O . GLU A 1 182 ? 22.528 -24.185 108.298 1.00 7.15 182 GLU A O 1
ATOM 1375 N N . ASN A 1 183 ? 24.336 -23.999 107.017 1.00 6.46 183 ASN A N 1
ATOM 1376 C CA . ASN A 1 183 ? 25.120 -24.938 107.768 1.00 6.47 183 ASN A CA 1
ATOM 1377 C C . ASN A 1 183 ? 24.522 -26.310 107.859 1.00 6.29 183 ASN A C 1
ATOM 1378 O O . ASN A 1 183 ? 24.652 -27.037 108.852 1.00 8.06 183 ASN A O 1
ATOM 1383 N N . ILE A 1 184 ? 23.895 -26.724 106.750 1.00 6.36 184 ILE A N 1
ATOM 1384 C CA . ILE A 1 184 ? 23.334 -28.087 106.658 1.00 5.73 184 ILE A CA 1
ATOM 1385 C C . ILE A 1 184 ? 24.143 -28.809 105.596 1.00 5.26 184 ILE A C 1
ATOM 1386 O O . ILE A 1 184 ? 24.259 -28.320 104.426 1.00 6.38 184 ILE A O 1
ATOM 1391 N N . ARG A 1 185 ? 24.732 -29.925 105.964 1.00 5.64 185 ARG A N 1
ATOM 1392 C CA . ARG A 1 185 ? 25.550 -30.775 105.043 1.00 4.78 185 ARG A CA 1
ATOM 1393 C C . ARG A 1 185 ? 24.661 -31.950 104.567 1.00 4.58 185 ARG A C 1
ATOM 1394 O O . ARG A 1 185 ? 23.764 -32.373 105.286 1.00 4.57 185 ARG A O 1
ATOM 1402 N N . VAL A 1 186 ? 24.969 -32.352 103.348 1.00 3.91 186 VAL A N 1
ATOM 1403 C CA . VAL A 1 186 ? 24.210 -33.458 102.758 1.00 4.65 186 VAL A CA 1
ATOM 1404 C C . VAL A 1 186 ? 25.231 -34.372 102.088 1.00 3.41 186 VAL A C 1
ATOM 1405 O O . VAL A 1 186 ? 25.970 -33.944 101.220 1.00 4.17 186 VAL A O 1
ATOM 1409 N N . ASN A 1 187 ? 25.249 -35.657 102.487 1.00 4.13 187 ASN A N 1
ATOM 1410 C CA . ASN A 1 187 ? 26.244 -36.652 102.013 1.00 3.65 187 ASN A CA 1
ATOM 1411 C C . ASN A 1 187 ? 25.572 -37.960 101.846 1.00 4.16 187 ASN A C 1
ATOM 1412 O O . ASN A 1 187 ? 24.448 -38.207 102.341 1.00 4.59 187 ASN A O 1
ATOM 1417 N N . SER A 1 188 ? 26.256 -38.892 101.198 1.00 4.32 188 SER A N 1
ATOM 1418 C CA . SER A 1 188 ? 25.811 -40.285 101.130 1.00 4.75 188 SER A CA 1
ATOM 1419 C C . SER A 1 188 ? 26.872 -41.228 101.601 1.00 5.20 188 SER A C 1
ATOM 1420 O O . SER A 1 188 ? 28.094 -40.944 101.548 1.00 5.36 188 SER A O 1
ATOM 1423 N N . ILE A 1 189 ? 26.407 -42.405 101.995 1.00 3.76 189 ILE A N 1
ATOM 1424 C CA . ILE A 1 189 ? 27.256 -43.590 102.185 1.00 4.66 189 ILE A CA 1
ATOM 1425 C C . ILE A 1 189 ? 26.849 -44.569 101.096 1.00 3.95 189 ILE A C 1
ATOM 1426 O O . ILE A 1 189 ? 25.678 -44.921 100.989 1.00 4.45 189 ILE A O 1
ATOM 1431 N N . SER A 1 190 ? 27.865 -45.001 100.374 1.00 4.42 190 SER A N 1
ATOM 1432 C CA . SER A 1 190 ? 27.691 -46.072 99.356 1.00 5.35 190 SER A CA 1
ATOM 1433 C C . SER A 1 190 ? 28.123 -47.395 100.010 1.00 4.71 190 SER A C 1
ATOM 1434 O O . SER A 1 190 ? 29.330 -47.684 100.138 1.00 5.35 190 SER A O 1
ATOM 1437 N N . ALA A 1 191 ? 27.132 -48.124 100.531 1.00 4.85 191 ALA A N 1
ATOM 1438 C CA . ALA A 1 191 ? 27.417 -49.317 101.271 1.00 4.79 191 ALA A CA 1
ATOM 1439 C C . ALA A 1 191 ? 27.663 -50.496 100.361 1.00 4.61 191 ALA A C 1
ATOM 1440 O O . ALA A 1 191 ? 27.057 -50.583 99.272 1.00 5.82 191 ALA A O 1
ATOM 1442 N N . GLY A 1 192 ? 28.551 -51.416 100.759 1.00 4.81 192 GLY A N 1
ATOM 1443 C CA . GLY A 1 192 ? 28.665 -52.664 100.025 1.00 5.63 192 GLY A CA 1
ATOM 1444 C C . GLY A 1 192 ? 27.438 -53.514 100.309 1.00 4.88 192 GLY A C 1
ATOM 1445 O O . GLY A 1 192 ? 26.631 -53.250 101.212 1.00 6.19 192 GLY A O 1
ATOM 1446 N N . PRO A 1 193 ? 27.258 -54.597 99.567 1.00 5.71 193 PRO A N 1
ATOM 1447 C CA . PRO A 1 193 ? 26.053 -55.436 99.751 1.00 6.25 193 PRO A CA 1
ATOM 1448 C C . PRO A 1 193 ? 25.945 -56.006 101.122 1.00 5.73 193 PRO A C 1
ATOM 1449 O O . PRO A 1 193 ? 26.948 -56.458 101.707 1.00 6.28 193 PRO A O 1
ATOM 1453 N N . ILE A 1 194 ? 24.717 -55.979 101.637 1.00 6.23 194 ILE A N 1
ATOM 1454 C CA . ILE A 1 194 ? 24.371 -56.491 103.006 1.00 6.39 194 ILE A CA 1
ATOM 1455 C C . ILE A 1 194 ? 23.063 -57.255 102.839 1.00 6.74 194 ILE A C 1
ATOM 1456 O O . ILE A 1 194 ? 22.144 -56.845 102.149 1.00 6.66 194 ILE A O 1
ATOM 1461 N N . ARG A 1 195 ? 23.001 -58.437 103.490 1.00 6.98 195 ARG A N 1
ATOM 1462 C CA . ARG A 1 195 ? 21.785 -59.259 103.466 1.00 6.99 195 ARG A CA 1
ATOM 1463 C C . ARG A 1 195 ? 20.718 -58.711 104.344 1.00 7.00 195 ARG A C 1
ATOM 1464 O O . ARG A 1 195 ? 20.522 -59.140 105.507 1.00 10.10 195 ARG A O 1
ATOM 1472 N N . THR A 1 196 ? 19.911 -57.811 103.858 1.00 6.62 196 THR A N 1
ATOM 1473 C CA . THR A 1 196 ? 18.800 -57.150 104.469 1.00 6.36 196 THR A CA 1
ATOM 1474 C C . THR A 1 196 ? 17.507 -57.637 103.810 1.00 6.90 196 THR A C 1
ATOM 1475 O O . THR A 1 196 ? 17.525 -58.366 102.806 1.00 7.71 196 THR A O 1
ATOM 1479 N N . LEU A 1 197 ? 16.362 -57.106 104.254 1.00 6.69 197 LEU A N 1
ATOM 1480 C CA . LEU A 1 197 ? 15.119 -57.397 103.549 1.00 7.87 197 LEU A CA 1
ATOM 1481 C C . LEU A 1 197 ? 15.152 -56.962 102.102 1.00 7.95 197 LEU A C 1
ATOM 1482 O O . LEU A 1 197 ? 14.538 -57.568 101.228 1.00 8.94 197 LEU A O 1
ATOM 1487 N N . SER A 1 198 ? 15.929 -55.928 101.801 1.00 7.99 198 SER A N 1
ATOM 1488 C CA . SER A 1 198 ? 16.050 -55.436 100.392 1.00 8.28 198 SER A CA 1
ATOM 1489 C C . SER A 1 198 ? 17.043 -56.249 99.551 1.00 8.18 198 SER A C 1
ATOM 1490 O O . SER A 1 198 ? 17.201 -55.937 98.337 1.00 8.97 198 SER A O 1
ATOM 1493 N N . ALA A 1 199 ? 17.634 -57.289 100.133 1.00 7.92 199 ALA A N 1
ATOM 1494 C CA . ALA A 1 199 ? 18.385 -58.248 99.353 1.00 9.95 199 ALA A CA 1
ATOM 1495 C C . ALA A 1 199 ? 17.526 -59.395 98.955 1.00 12.38 199 ALA A C 1
ATOM 1496 O O . ALA A 1 199 ? 18.048 -60.267 98.144 1.00 13.73 199 ALA A O 1
ATOM 1498 N N . LYS A 1 200 ? 16.310 -59.542 99.480 1.00 12.69 200 LYS A N 1
ATOM 1499 C CA . LYS A 1 200 ? 15.490 -60.707 99.040 1.00 16.52 200 LYS A CA 1
ATOM 1500 C C . LYS A 1 200 ? 15.089 -60.488 97.591 1.00 17.73 200 LYS A C 1
ATOM 1501 O O . LYS A 1 200 ? 14.621 -59.408 97.205 1.00 18.71 200 LYS A O 1
ATOM 1507 N N . GLY A 1 201 ? 15.381 -61.490 96.744 1.00 21.05 201 GLY A N 1
ATOM 1508 C CA . GLY A 1 201 ? 15.157 -61.390 95.288 1.00 19.57 201 GLY A CA 1
ATOM 1509 C C . GLY A 1 201 ? 16.434 -61.342 94.447 1.00 20.41 201 GLY A C 1
ATOM 1510 O O . GLY A 1 201 ? 16.405 -61.584 93.206 1.00 19.50 201 GLY A O 1
ATOM 1511 N N . ILE A 1 202 ? 17.556 -60.959 95.028 1.00 16.07 202 ILE A N 1
ATOM 1512 C CA . ILE A 1 202 ? 18.823 -61.149 94.352 1.00 17.22 202 ILE A CA 1
ATOM 1513 C C . ILE A 1 202 ? 19.121 -62.618 94.130 1.00 17.47 202 ILE A C 1
ATOM 1514 O O . ILE A 1 202 ? 18.968 -63.397 95.061 1.00 16.83 202 ILE A O 1
ATOM 1519 N N . SER A 1 203 ? 19.495 -63.013 92.885 1.00 16.91 203 SER A N 1
ATOM 1520 C CA . SER A 1 203 ? 19.829 -64.411 92.612 1.00 19.62 203 SER A CA 1
ATOM 1521 C C . SER A 1 203 ? 21.272 -64.657 93.047 1.00 15.42 203 SER A C 1
ATOM 1522 O O . SER A 1 203 ? 22.184 -63.851 92.773 1.00 16.82 203 SER A O 1
ATOM 1525 N N . ASP A 1 204 ? 21.464 -65.851 93.580 1.00 17.08 204 ASP A N 1
ATOM 1526 C CA . ASP A 1 204 ? 22.818 -66.297 93.949 1.00 16.31 204 ASP A CA 1
ATOM 1527 C C . ASP A 1 204 ? 23.525 -65.191 94.812 1.00 16.79 204 ASP A C 1
ATOM 1528 O O . ASP A 1 204 ? 24.779 -64.934 94.642 1.00 15.10 204 ASP A O 1
ATOM 1533 N N . PHE A 1 205 ? 22.800 -64.544 95.754 1.00 14.37 205 PHE A N 1
ATOM 1534 C CA . PHE A 1 205 ? 23.444 -63.555 96.620 1.00 13.32 205 PHE A CA 1
ATOM 1535 C C . PHE A 1 205 ? 24.599 -64.101 97.373 1.00 11.97 205 PHE A C 1
ATOM 1536 O O . PHE A 1 205 ? 25.638 -63.347 97.607 1.00 13.90 205 PHE A O 1
ATOM 1544 N N . ASN A 1 206 ? 24.590 -65.328 97.828 1.00 12.36 206 ASN A N 1
ATOM 1545 C CA . ASN A 1 206 ? 25.756 -66.013 98.445 1.00 12.60 206 ASN A CA 1
ATOM 1546 C C . ASN A 1 206 ? 26.975 -65.937 97.533 1.00 13.73 206 ASN A C 1
ATOM 1547 O O . ASN A 1 206 ? 28.112 -65.783 98.055 1.00 15.22 206 ASN A O 1
ATOM 1552 N N . SER A 1 207 ? 26.798 -66.080 96.224 1.00 15.54 207 SER A N 1
ATOM 1553 C CA . SER A 1 207 ? 27.947 -65.979 95.267 1.00 15.26 207 SER A CA 1
ATOM 1554 C C . SER A 1 207 ? 28.454 -64.550 95.212 1.00 17.15 207 SER A C 1
ATOM 1555 O O . SER A 1 207 ? 29.671 -64.329 95.210 1.00 15.47 207 SER A O 1
ATOM 1558 N N . ILE A 1 208 ? 27.605 -63.568 95.245 1.00 13.14 208 ILE A N 1
ATOM 1559 C CA . ILE A 1 208 ? 27.953 -62.119 95.224 1.00 15.90 208 ILE A CA 1
ATOM 1560 C C . ILE A 1 208 ? 28.774 -61.858 96.487 1.00 14.02 208 ILE A C 1
ATOM 1561 O O . ILE A 1 208 ? 29.891 -61.182 96.437 1.00 12.38 208 ILE A O 1
ATOM 1566 N N . LEU A 1 209 ? 28.298 -62.283 97.664 1.00 11.79 209 LEU A N 1
ATOM 1567 C CA . LEU A 1 209 ? 29.009 -62.007 98.899 1.00 9.30 209 LEU A CA 1
ATOM 1568 C C . LEU A 1 209 ? 30.347 -62.711 98.933 1.00 11.51 209 LEU A C 1
ATOM 1569 O O . LEU A 1 209 ? 31.357 -62.146 99.430 1.00 10.85 209 LEU A O 1
ATOM 1574 N N . LYS A 1 210 ? 30.418 -63.954 98.460 1.00 10.54 210 LYS A N 1
ATOM 1575 C CA . LYS A 1 210 ? 31.710 -64.675 98.397 1.00 11.07 210 LYS A CA 1
ATOM 1576 C C . LYS A 1 210 ? 32.732 -63.983 97.504 1.00 10.52 210 LYS A C 1
ATOM 1577 O O . LYS A 1 210 ? 33.914 -63.903 97.859 1.00 11.46 210 LYS A O 1
ATOM 1583 N N . ASP A 1 211 ? 32.275 -63.512 96.389 1.00 11.56 211 ASP A N 1
ATOM 1584 C CA . ASP A 1 211 ? 33.131 -62.762 95.466 1.00 12.37 211 ASP A CA 1
ATOM 1585 C C . ASP A 1 211 ? 33.644 -61.482 96.091 1.00 11.98 211 ASP A C 1
ATOM 1586 O O . ASP A 1 211 ? 34.864 -61.142 95.931 1.00 11.52 211 ASP A O 1
ATOM 1591 N N . ILE A 1 212 ? 32.805 -60.765 96.819 1.00 11.31 212 ILE A N 1
ATOM 1592 C CA . ILE A 1 212 ? 33.288 -59.612 97.609 1.00 10.29 212 ILE A CA 1
ATOM 1593 C C . ILE A 1 212 ? 34.300 -59.967 98.618 1.00 10.32 212 ILE A C 1
ATOM 1594 O O . ILE A 1 212 ? 35.363 -59.283 98.697 1.00 9.77 212 ILE A O 1
ATOM 1599 N N . GLU A 1 213 ? 34.129 -61.062 99.335 1.00 9.53 213 GLU A N 1
ATOM 1600 C CA . GLU A 1 213 ? 35.136 -61.487 100.220 1.00 10.08 213 GLU A CA 1
ATOM 1601 C C . GLU A 1 213 ? 36.458 -61.796 99.557 1.00 10.81 213 GLU A C 1
ATOM 1602 O O . GLU A 1 213 ? 37.497 -61.535 100.141 1.00 12.62 213 GLU A O 1
ATOM 1608 N N . GLU A 1 214 ? 36.465 -62.280 98.303 1.00 10.61 214 GLU A N 1
ATOM 1609 C CA . GLU A 1 214 ? 37.695 -62.553 97.573 1.00 11.99 214 GLU A CA 1
ATOM 1610 C C . GLU A 1 214 ? 38.304 -61.318 96.906 1.00 10.73 214 GLU A C 1
ATOM 1611 O O . GLU A 1 214 ? 39.540 -61.225 96.817 1.00 12.79 214 GLU A O 1
ATOM 1617 N N . ARG A 1 215 ? 37.466 -60.454 96.406 1.00 9.51 215 ARG A N 1
ATOM 1618 C CA . ARG A 1 215 ? 37.918 -59.356 95.554 1.00 9.44 215 ARG A CA 1
ATOM 1619 C C . ARG A 1 215 ? 38.109 -58.082 96.358 1.00 6.86 215 ARG A C 1
ATOM 1620 O O . ARG A 1 215 ? 39.000 -57.265 96.008 1.00 8.76 215 ARG A O 1
ATOM 1628 N N . ALA A 1 216 ? 37.350 -57.808 97.388 1.00 7.08 216 ALA A N 1
ATOM 1629 C CA . ALA A 1 216 ? 37.515 -56.569 98.083 1.00 7.04 216 ALA A CA 1
ATOM 1630 C C . ALA A 1 216 ? 38.840 -56.506 98.751 1.00 6.39 216 ALA A C 1
ATOM 1631 O O . ALA A 1 216 ? 39.310 -57.488 99.336 1.00 5.92 216 ALA A O 1
ATOM 1633 N N . PRO A 1 217 ? 39.485 -55.346 98.731 1.00 4.93 217 PRO A N 1
ATOM 1634 C CA . PRO A 1 217 ? 40.771 -55.144 99.425 1.00 5.65 217 PRO A CA 1
ATOM 1635 C C . PRO A 1 217 ? 40.762 -55.706 100.812 1.00 4.55 217 PRO A C 1
ATOM 1636 O O . PRO A 1 217 ? 41.768 -56.349 101.201 1.00 5.34 217 PRO A O 1
ATOM 1640 N N . LEU A 1 218 ? 39.775 -55.395 101.638 1.00 4.96 218 LEU A N 1
ATOM 1641 C CA . LEU A 1 218 ? 39.745 -55.825 103.035 1.00 4.99 218 LEU A CA 1
ATOM 1642 C C . LEU A 1 218 ? 39.228 -57.242 103.203 1.00 5.45 218 LEU A C 1
ATOM 1643 O O . LEU A 1 218 ? 39.153 -57.694 104.365 1.00 6.65 218 LEU A O 1
ATOM 1648 N N . ARG A 1 219 ? 38.856 -57.919 102.144 1.00 5.74 219 ARG A N 1
ATOM 1649 C CA . ARG A 1 219 ? 38.608 -59.392 102.232 1.00 5.99 219 ARG A CA 1
ATOM 1650 C C . ARG A 1 219 ? 37.441 -59.710 103.096 1.00 7.22 219 ARG A C 1
ATOM 1651 O O . ARG A 1 219 ? 37.464 -60.782 103.828 1.00 8.39 219 ARG A O 1
ATOM 1659 N N . ARG A 1 220 ? 36.410 -58.882 103.122 1.00 6.56 220 ARG A N 1
ATOM 1660 C CA . ARG A 1 220 ? 35.262 -59.136 104.029 1.00 7.18 220 ARG A CA 1
ATOM 1661 C C . ARG A 1 220 ? 34.138 -58.328 103.464 1.00 7.86 220 ARG A C 1
ATOM 1662 O O . ARG A 1 220 ? 34.347 -57.275 102.818 1.00 7.45 220 ARG A O 1
ATOM 1670 N N . THR A 1 221 ? 32.946 -58.779 103.673 1.00 8.11 221 THR A N 1
ATOM 1671 C CA . THR A 1 221 ? 31.730 -58.013 103.305 1.00 8.14 221 THR A CA 1
ATOM 1672 C C . THR A 1 221 ? 31.365 -56.958 104.375 1.00 7.86 221 THR A C 1
ATOM 1673 O O . THR A 1 221 ? 31.743 -57.107 105.533 1.00 10.46 221 THR A O 1
ATOM 1677 N N . THR A 1 222 ? 30.543 -56.025 103.972 1.00 8.32 222 THR A N 1
ATOM 1678 C CA . THR A 1 222 ? 30.177 -54.868 104.863 1.00 9.00 222 THR A CA 1
ATOM 1679 C C . THR A 1 222 ? 29.218 -55.290 105.950 1.00 7.84 222 THR A C 1
ATOM 1680 O O . THR A 1 222 ? 28.319 -56.157 105.755 1.00 9.08 222 THR A O 1
ATOM 1684 N N . THR A 1 223 ? 29.284 -54.583 107.087 1.00 7.99 223 THR A N 1
ATOM 1685 C CA . THR A 1 223 ? 28.280 -54.811 108.147 1.00 7.27 223 THR A CA 1
ATOM 1686 C C . THR A 1 223 ? 27.478 -53.579 108.330 1.00 7.68 223 THR A C 1
ATOM 1687 O O . THR A 1 223 ? 27.927 -52.429 108.057 1.00 6.61 223 THR A O 1
ATOM 1691 N N . PRO A 1 224 ? 26.270 -53.690 108.887 1.00 6.84 224 PRO A N 1
ATOM 1692 C CA . PRO A 1 224 ? 25.539 -52.465 109.255 1.00 6.65 224 PRO A CA 1
ATOM 1693 C C . PRO A 1 224 ? 26.273 -51.608 110.272 1.00 4.95 224 PRO A C 1
ATOM 1694 O O . PRO A 1 224 ? 26.056 -50.381 110.268 1.00 6.12 224 PRO A O 1
ATOM 1698 N N . GLU A 1 225 ? 27.061 -52.213 111.122 1.00 6.65 225 GLU A N 1
ATOM 1699 C CA . GLU A 1 225 ? 27.803 -51.403 112.110 1.00 6.20 225 GLU A CA 1
ATOM 1700 C C . GLU A 1 225 ? 28.906 -50.600 111.488 1.00 5.90 225 GLU A C 1
ATOM 1701 O O . GLU A 1 225 ? 29.151 -49.460 111.924 1.00 5.69 225 GLU A O 1
ATOM 1707 N N . GLU A 1 226 ? 29.504 -51.110 110.430 1.00 5.29 226 GLU A N 1
ATOM 1708 C CA . GLU A 1 226 ? 30.540 -50.297 109.672 1.00 6.29 226 GLU A CA 1
ATOM 1709 C C . GLU A 1 226 ? 29.832 -49.091 109.090 1.00 5.01 226 GLU A C 1
ATOM 1710 O O . GLU A 1 226 ? 30.407 -47.985 109.059 1.00 5.40 226 GLU A O 1
ATOM 1716 N N . VAL A 1 227 ? 28.668 -49.280 108.505 1.00 5.23 227 VAL A N 1
ATOM 1717 C CA . VAL A 1 227 ? 27.917 -48.198 107.910 1.00 5.03 227 VAL A CA 1
ATOM 1718 C C . VAL A 1 227 ? 27.468 -47.202 109.024 1.00 4.29 227 VAL A C 1
ATOM 1719 O O . VAL A 1 227 ? 27.633 -45.984 108.885 1.00 5.37 227 VAL A O 1
ATOM 1723 N N . GLY A 1 228 ? 26.986 -47.754 110.138 1.00 4.54 228 GLY A N 1
ATOM 1724 C CA . GLY A 1 228 ? 26.562 -46.940 111.238 1.00 6.22 228 GLY A CA 1
ATOM 1725 C C . GLY A 1 228 ? 27.662 -46.038 111.774 1.00 4.08 228 GLY A C 1
ATOM 1726 O O . GLY A 1 228 ? 27.455 -44.884 112.136 1.00 4.58 228 GLY A O 1
ATOM 1727 N N . ASP A 1 229 ? 28.866 -46.596 111.927 1.00 5.29 229 ASP A N 1
ATOM 1728 C CA . ASP A 1 229 ? 29.981 -45.856 112.497 1.00 5.76 229 ASP A CA 1
ATOM 1729 C C . ASP A 1 229 ? 30.470 -44.753 111.545 1.00 5.99 229 ASP A C 1
ATOM 1730 O O . ASP A 1 229 ? 30.832 -43.644 112.006 1.00 6.54 229 ASP A O 1
ATOM 1735 N N . THR A 1 230 ? 30.351 -44.984 110.241 1.00 5.29 230 THR A N 1
ATOM 1736 C CA . THR A 1 230 ? 30.676 -43.900 109.302 1.00 5.43 230 THR A CA 1
ATOM 1737 C C . THR A 1 230 ? 29.541 -42.853 109.383 1.00 4.35 230 THR A C 1
ATOM 1738 O O . THR A 1 230 ? 29.811 -41.618 109.343 1.00 5.48 230 THR A O 1
ATOM 1742 N N . ALA A 1 231 ? 28.274 -43.285 109.517 1.00 5.21 231 ALA A N 1
ATOM 1743 C CA . ALA A 1 231 ? 27.211 -42.291 109.618 1.00 5.27 231 ALA A CA 1
ATOM 1744 C C . ALA A 1 231 ? 27.370 -41.465 110.921 1.00 5.34 231 ALA A C 1
ATOM 1745 O O . ALA A 1 231 ? 27.171 -40.245 110.895 1.00 5.85 231 ALA A O 1
ATOM 1747 N N . ALA A 1 232 ? 27.808 -42.085 112.023 1.00 6.27 232 ALA A N 1
ATOM 1748 C CA . ALA A 1 232 ? 28.044 -41.284 113.244 1.00 6.14 232 ALA A CA 1
ATOM 1749 C C . ALA A 1 232 ? 29.056 -40.204 113.010 1.00 4.66 232 ALA A C 1
ATOM 1750 O O . ALA A 1 232 ? 28.876 -39.054 113.443 1.00 6.53 232 ALA A O 1
ATOM 1752 N N . PHE A 1 233 ? 30.118 -40.495 112.224 1.00 4.85 233 PHE A N 1
ATOM 1753 C CA . PHE A 1 233 ? 31.061 -39.444 111.855 1.00 4.95 233 PHE A CA 1
ATOM 1754 C C . PHE A 1 233 ? 30.406 -38.340 111.071 1.00 4.56 233 PHE A C 1
ATOM 1755 O O . PHE A 1 233 ? 30.611 -37.163 111.307 1.00 4.81 233 PHE A O 1
ATOM 1763 N N . LEU A 1 234 ? 29.623 -38.720 110.036 1.00 4.75 234 LEU A N 1
ATOM 1764 C CA . LEU A 1 234 ? 28.943 -37.716 109.172 1.00 3.88 234 LEU A CA 1
ATOM 1765 C C . LEU A 1 234 ? 27.948 -36.872 109.948 1.00 4.27 234 LEU A C 1
ATOM 1766 O O . LEU A 1 234 ? 27.801 -35.702 109.601 1.00 5.06 234 LEU A O 1
ATOM 1771 N N . PHE A 1 235 ? 27.273 -37.395 110.979 1.00 4.95 235 PHE A N 1
ATOM 1772 C CA . PHE A 1 235 ? 26.360 -36.543 111.738 1.00 4.46 235 PHE A CA 1
ATOM 1773 C C . PHE A 1 235 ? 27.146 -35.706 112.744 1.00 5.25 235 PHE A C 1
ATOM 1774 O O . PHE A 1 235 ? 26.640 -34.641 113.154 1.00 7.61 235 PHE A O 1
ATOM 1782 N N . SER A 1 236 ? 28.316 -36.110 113.157 1.00 5.15 236 SER A N 1
ATOM 1783 C CA . SER A 1 236 ? 29.145 -35.334 114.144 1.00 5.29 236 SER A CA 1
ATOM 1784 C C . SER A 1 236 ? 29.794 -34.131 113.498 1.00 6.23 236 SER A C 1
ATOM 1785 O O . SER A 1 236 ? 29.981 -34.008 112.291 1.00 6.11 236 SER A O 1
ATOM 1788 N N . ASP A 1 237 ? 30.255 -33.247 114.407 1.00 5.93 237 ASP A N 1
ATOM 1789 C CA . ASP A 1 237 ? 30.969 -32.066 113.973 1.00 6.82 237 ASP A CA 1
ATOM 1790 C C . ASP A 1 237 ? 32.322 -32.374 113.426 1.00 5.22 237 ASP A C 1
ATOM 1791 O O . ASP A 1 237 ? 32.918 -31.488 112.796 1.00 6.15 237 ASP A O 1
ATOM 1796 N N . MET A 1 238 ? 32.818 -33.590 113.615 1.00 5.56 238 MET A N 1
ATOM 1797 C CA . MET A 1 238 ? 34.144 -33.944 113.100 1.00 5.86 238 MET A CA 1
ATOM 1798 C C . MET A 1 238 ? 34.185 -33.838 111.577 1.00 6.01 238 MET A C 1
ATOM 1799 O O . MET A 1 238 ? 35.281 -33.729 110.986 1.00 5.96 238 MET A O 1
ATOM 1804 N N . SER A 1 239 ? 33.024 -34.024 110.893 1.00 5.38 239 SER A N 1
ATOM 1805 C CA . SER A 1 239 ? 32.923 -34.081 109.469 1.00 5.07 239 SER A CA 1
ATOM 1806 C C . SER A 1 239 ? 32.433 -32.765 108.888 1.00 5.63 239 SER A C 1
ATOM 1807 O O . SER A 1 239 ? 32.011 -32.754 107.734 1.00 5.78 239 SER A O 1
ATOM 1810 N N . ARG A 1 240 ? 32.537 -31.661 109.658 1.00 5.70 240 ARG A N 1
ATOM 1811 C CA . ARG A 1 240 ? 31.930 -30.414 109.208 1.00 5.86 240 ARG A CA 1
ATOM 1812 C C . ARG A 1 240 ? 32.500 -29.814 107.947 1.00 5.02 240 ARG A C 1
ATOM 1813 O O . ARG A 1 240 ? 31.802 -28.972 107.352 1.00 6.69 240 ARG A O 1
ATOM 1821 N N . GLY A 1 241 ? 33.677 -30.208 107.474 1.00 5.49 241 GLY A N 1
ATOM 1822 C CA . GLY A 1 241 ? 34.169 -29.738 106.180 1.00 5.91 241 GLY A CA 1
ATOM 1823 C C . GLY A 1 241 ? 33.662 -30.502 104.969 1.00 4.84 241 GLY A C 1
ATOM 1824 O O . GLY A 1 241 ? 34.062 -30.146 103.840 1.00 5.73 241 GLY A O 1
ATOM 1825 N N . ILE A 1 242 ? 32.863 -31.566 105.225 1.00 4.68 242 ILE A N 1
ATOM 1826 C CA . ILE A 1 242 ? 32.499 -32.493 104.174 1.00 4.61 242 ILE A CA 1
ATOM 1827 C C . ILE A 1 242 ? 31.004 -32.309 103.796 1.00 3.91 242 ILE A C 1
ATOM 1828 O O . ILE A 1 242 ? 30.119 -32.531 104.682 1.00 4.80 242 ILE A O 1
ATOM 1833 N N . THR A 1 243 ? 30.740 -31.981 102.557 1.00 4.25 243 THR A N 1
ATOM 1834 C CA . THR A 1 243 ? 29.339 -31.998 102.085 1.00 4.39 243 THR A CA 1
ATOM 1835 C C . THR A 1 243 ? 29.336 -32.283 100.610 1.00 3.91 243 THR A C 1
ATOM 1836 O O . THR A 1 243 ? 30.324 -32.061 99.902 1.00 5.16 243 THR A O 1
ATOM 1840 N N . GLY A 1 244 ? 28.245 -32.868 100.125 1.00 4.19 244 GLY A N 1
ATOM 1841 C CA . GLY A 1 244 ? 28.148 -33.309 98.771 1.00 4.68 244 GLY A CA 1
ATOM 1842 C C . GLY A 1 244 ? 28.976 -34.547 98.438 1.00 5.13 244 GLY A C 1
ATOM 1843 O O . GLY A 1 244 ? 29.216 -34.771 97.262 1.00 7.63 244 GLY A O 1
ATOM 1844 N N . GLU A 1 245 ? 29.460 -35.260 99.450 1.00 5.28 245 GLU A N 1
ATOM 1845 C CA . GLU A 1 245 ? 30.376 -36.382 99.270 1.00 4.87 245 GLU A CA 1
ATOM 1846 C C . GLU A 1 245 ? 29.673 -37.697 99.310 1.00 5.18 245 GLU A C 1
ATOM 1847 O O . GLU A 1 245 ? 28.593 -37.842 99.958 1.00 6.08 245 GLU A O 1
ATOM 1853 N N . ASN A 1 246 ? 30.290 -38.696 98.717 1.00 5.15 246 ASN A N 1
ATOM 1854 C CA . ASN A 1 246 ? 29.764 -40.080 98.681 1.00 4.50 246 ASN A CA 1
ATOM 1855 C C . ASN A 1 246 ? 30.882 -40.956 99.286 1.00 5.97 246 ASN A C 1
ATOM 1856 O O . ASN A 1 246 ? 31.929 -41.132 98.617 1.00 7.86 246 ASN A O 1
ATOM 1861 N N . LEU A 1 247 ? 30.693 -41.450 100.484 1.00 4.84 247 LEU A N 1
ATOM 1862 C CA . LEU A 1 247 ? 31.720 -42.240 101.146 1.00 5.34 247 LEU A CA 1
ATOM 1863 C C . LEU A 1 247 ? 31.446 -43.715 100.924 1.00 5.01 247 LEU A C 1
ATOM 1864 O O . LEU A 1 247 ? 30.380 -44.190 101.312 1.00 5.22 247 LEU A O 1
ATOM 1869 N N . HIS A 1 248 ? 32.369 -44.426 100.288 1.00 4.68 248 HIS A N 1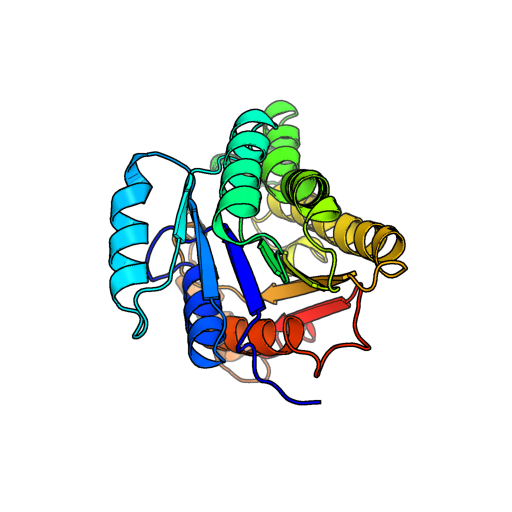
ATOM 1870 C CA . HIS A 1 248 ? 32.133 -45.866 100.071 1.00 5.02 248 HIS A CA 1
ATOM 1871 C C . HIS A 1 248 ? 32.508 -46.586 101.291 1.00 4.98 248 HIS A C 1
ATOM 1872 O O . HIS A 1 248 ? 33.694 -46.541 101.746 1.00 7.91 248 HIS A O 1
ATOM 1879 N N . VAL A 1 249 ? 31.576 -47.334 101.897 1.00 4.57 249 VAL A N 1
ATOM 18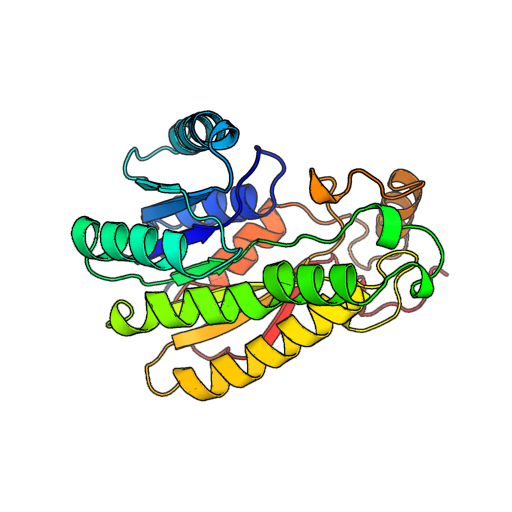80 C CA . VAL A 1 249 ? 31.812 -48.236 103.063 1.00 4.34 249 VAL A CA 1
ATOM 1881 C C . VAL A 1 249 ? 31.490 -49.617 102.543 1.00 5.25 249 VAL A C 1
ATOM 1882 O O . VAL A 1 249 ? 30.408 -50.136 102.648 1.00 5.21 249 VAL A O 1
ATOM 1886 N N . ASP A 1 250 ? 32.515 -50.187 101.870 1.00 5.30 250 ASP A N 1
ATOM 1887 C CA . ASP A 1 250 ? 32.324 -51.354 101.017 1.00 5.26 250 ASP A CA 1
ATOM 1888 C C . ASP A 1 250 ? 33.567 -52.232 101.056 1.00 5.00 250 ASP A C 1
ATOM 1889 O O . ASP A 1 250 ? 33.750 -53.013 100.087 1.00 5.36 250 ASP A O 1
ATOM 1894 N N . SER A 1 251 ? 34.425 -52.077 102.047 1.00 4.90 251 SER A N 1
ATOM 1895 C CA . SER A 1 251 ? 35.642 -52.915 102.146 1.00 4.70 251 SER A CA 1
ATOM 1896 C C . SER A 1 251 ? 36.624 -52.636 101.023 1.00 5.70 251 SER A C 1
ATOM 1897 O O . SER A 1 251 ? 37.543 -53.451 100.789 1.00 6.30 251 SER A O 1
ATOM 1900 N N . GLY A 1 252 ? 36.460 -51.495 100.332 1.00 5.35 252 GLY A N 1
ATOM 1901 C CA . GLY A 1 252 ? 37.306 -51.136 99.231 1.00 4.29 252 GLY A CA 1
ATOM 1902 C C . GLY A 1 252 ? 36.885 -51.636 97.882 1.00 4.68 252 GLY A C 1
ATOM 1903 O O . GLY A 1 252 ? 37.546 -51.419 96.889 1.00 5.30 252 GLY A O 1
ATOM 1904 N N . PHE A 1 253 ? 35.723 -52.321 97.802 1.00 5.16 253 PHE A N 1
ATOM 1905 C CA . PHE A 1 253 ? 35.350 -52.973 96.574 1.00 5.48 253 PHE A CA 1
ATOM 1906 C C . PHE A 1 253 ? 35.306 -52.011 95.420 1.00 6.42 253 PHE A C 1
ATOM 1907 O O . PHE A 1 253 ? 35.712 -52.357 94.256 1.00 7.02 253 PHE A O 1
ATOM 1915 N N . HIS A 1 254 ? 34.859 -50.754 95.654 1.00 6.02 254 HIS A N 1
ATOM 1916 C CA . HIS A 1 254 ? 34.731 -49.712 94.596 1.00 7.23 254 HIS A CA 1
ATOM 1917 C C . HIS A 1 254 ? 36.008 -49.469 93.800 1.00 7.34 254 HIS A C 1
ATOM 1918 O O . HIS A 1 254 ? 35.916 -48.929 92.685 1.00 9.13 254 HIS A O 1
ATOM 1925 N N . ILE A 1 255 ? 37.178 -49.771 94.323 1.00 6.23 255 ILE A N 1
ATOM 1926 C CA . ILE A 1 255 ? 38.418 -49.449 93.586 1.00 7.23 255 ILE A CA 1
ATOM 1927 C C . ILE A 1 255 ? 38.813 -50.613 92.719 1.00 7.43 255 ILE A C 1
ATOM 1928 O O . ILE A 1 255 ? 39.862 -50.445 91.994 1.00 9.79 255 ILE A O 1
ATOM 1933 N N . THR A 1 256 ? 38.130 -51.686 92.709 1.00 7.73 256 THR A N 1
ATOM 1934 C CA . THR A 1 256 ? 38.545 -52.865 91.926 1.00 9.96 256 THR A CA 1
ATOM 1935 C C . THR A 1 256 ? 37.721 -53.009 90.696 1.00 11.78 256 THR A C 1
ATOM 1936 O O . THR A 1 256 ? 36.548 -52.631 90.640 1.00 12.70 256 THR A O 1
ATOM 1940 N N . ALA A 1 257 ? 38.293 -53.680 89.717 1.00 13.12 257 ALA A N 1
ATOM 1941 C CA . ALA A 1 257 ? 37.605 -53.915 88.413 1.00 14.25 257 ALA A CA 1
ATOM 1942 C C . ALA A 1 257 ? 37.351 -55.364 88.236 1.00 14.74 257 ALA A C 1
ATOM 1943 O O . ALA A 1 257 ? 36.418 -55.722 87.508 1.00 16.87 257 ALA A O 1
ATOM 1945 N N . ARG A 1 258 ? 38.164 -56.258 88.796 1.00 14.89 258 ARG A N 1
ATOM 1946 C CA . ARG A 1 258 ? 37.921 -57.728 88.599 1.00 17.30 258 ARG A CA 1
ATOM 1947 C C . ARG A 1 258 ? 38.700 -58.539 89.658 1.00 21.05 258 ARG A C 1
ATOM 1948 O O . ARG A 1 258 ? 39.550 -58.014 90.355 1.00 23.11 258 ARG A O 1
ATOM 1956 N N . LEU A 1 259 ? 38.376 -59.827 89.740 1.00 21.76 259 LEU A N 1
ATOM 1957 C CA . LEU A 1 259 ? 39.029 -60.716 90.681 1.00 24.91 259 LEU A CA 1
ATOM 1958 C C . LEU A 1 259 ? 40.169 -61.350 89.893 1.00 27.99 259 LEU A C 1
ATOM 1959 O O . LEU A 1 259 ? 39.905 -61.951 88.833 1.00 30.42 259 LEU A O 1
ATOM 1964 N N . GLU A 1 260 ? 41.405 -61.251 90.404 1.00 30.32 260 GLU A N 1
ATOM 1965 C CA . GLU A 1 260 ? 42.537 -61.874 89.712 1.00 33.24 260 GLU A CA 1
ATOM 1966 C C . GLU A 1 260 ? 42.318 -63.401 89.527 1.00 34.69 260 GLU A C 1
ATOM 1967 O O . GLU A 1 260 ? 41.984 -64.027 90.531 1.00 34.61 260 GLU A O 1
#

B-factor: mean 11.31, std 7.81, range [3.39, 52.42]

Nearest PDB structures (foldseek):
  3oig-assembly1_A  TM=1.004E+00  e=1.335E-57  Bacillus subtilis
  3oif-assembly1_D  TM=9.978E-01  e=2.907E-50  Bacillus subtilis
  3ojf-assembly1_A  TM=9.944E-01  e=4.032E-44  Bacillus cereus ATCC 14579
  4fs3-assembly1_A  TM=9.872E-01  e=2.774E-39  Staphylococcus aureus subsp. aureus MRSA252
  4cv1-assembly1_H  TM=9.799E-01  e=1.032E-38  Escherichia coli BL21(DE3)

Secondary structure (DSSP, 8-state):
--S--TT-EEEEE---STTSHHHHHHHHHHHTT-EEEEEESSGGGHHHHHHHHHTSSS---EEEE---SSSHHHHHHHHHHHHHHS---EEEE------GGGGSS-GGG--HHHHHHHHIIIIIHHHHHHHHHGGG-TT-EEEEEEE-GGGTS--TTTHHHHHHHHHHHHHHHHHHHHHGGGTEEEEEEEEPP--SGGGTT-TTHHHHHHHHHHHSTTSS---HHHHHHHHHHHHSGGGTT--S-EEEESTTGGG-----

Solvent-accessible surface area: 12898 Å² total; per-residue (Å²): 157,90,117,51,0,130,58,64,17,1,0,0,0,25,1,24,47,112,128,10,33,1,12,0,1,0,74,14,0,3,151,27,13,0,80,0,0,0,2,12,54,25,132,143,42,76,147,32,0,78,135,30,5,57,98,25,120,81,154,40,24,14,29,23,55,4,53,11,74,97,88,68,59,4,129,86,2,5,57,33,0,134,160,97,29,38,27,0,22,0,0,0,1,19,33,46,113,8,56,157,126,7,50,70,48,123,87,142,73,24,83,179,118,2,61,101,59,0,32,46,14,0,6,96,0,0,30,5,0,6,137,28,0,88,100,8,9,97,118,15,14,2,0,1,0,19,7,41,16,8,15,93,117,141,43,103,58,45,21,0,9,6,57,0,14,45,42,0,27,44,21,4,130,168,16,8,84,76,3,35,158,67,115,1,27,0,0,2,0,3,8,6,24,23,139,22,100,99,8,186,53,77,73,102,11,102,54,56,31,118,67,6,85,73,58,0,56,97,155,120,34,9,53,22,80,56,0,0,91,31,0,16,56,0,8,0,38,74,1,137,78,54,65,26,86,41,35,55,20,9,11,16,28,73,124,36,94,179,75,199

Foldseek 3Di:
DDLAQAVAEEEQEDDQACQALSVLQVVLNVVSHYAYEYEYEDVVRQVRVQVSQVVRPDPRYHYAYDDQQDQPSLLVRLVVVCVPPNAHAEYEAEWFDFPLVCLAPDLVVDDDVRLVSRLSTLACSVVSNCVNRVVRHQPAHEYEYEAACLLVPPDRSCRSNSVSRVNNLVVQQVVQVVCVVSNYAGEYEHFADGPDPVCPNPPPVVVVQCQLLQQAQQNHFAGSNLVNNVVSCRGGPVCSVDHSYYHYRGSRNVVDDHGD

Radius of gyration: 17.52 Å; Cα contacts (8 Å, |Δi|>4): 533; chains: 1; bounding box: 42×45×47 Å

GO terms:
  GO:0004318 enoyl-[acyl-carrier-protein] reductase (NADH) activity (F, IDA)
  GO:0030497 fatty acid elongation (P, IDA)
  GO:0070417 cellular response to cold (P, IEP)

InterPro domains:
  IPR002347 Short-chain dehydrogenase/reductase SDR [PF13561] (14-254)
  IPR002347 Short-chain dehydrogenase/reductase SDR [PR00081] (135-151)
  IPR002347 Short-chain dehydrogenase/reductase SDR [PR00081] (161-180)
  IPR002347 Short-chain dehydrogenase/reductase SDR [PR00081] (182-199)
  IPR002347 Short-chain dehydrogenase/reductase SDR [PR00081] (217-237)
  IPR014358 Enoyl-[acyl-carrier-protein] reductase (NADH) [PIRSF000094] (4-257)
  IPR014358 Enoyl-[acyl-carrier-protein] reductase (NADH) [PTHR43159] (2-256)
  IPR014358 Enoyl-[acyl-carrier-protein] reductase (NADH) [cd05372] (7-255)
  IPR036291 NAD(P)-binding domain superfamily [SSF51735] (6-255)

Organism: Bacillus subtilis (strain 168) (NCBI:txid224308)